Protein AF-A0A3C1NP61-F1 (afdb_monomer_lite)

pLDDT: mean 76.2, std 25.06, range [20.23, 97.75]

Foldseek 3Di:
DDDDDDDDDDDDDDDDDDPFFFDKFWFKWKAFDDDDDDDDDDDDDDDDDDDPPVVVVVVVVPPDPPDQAAAEPQAGRDTDGDQFLQDDLADAFAAQVSTPRQKGKWKDFQPTDRGEGEDCQQDDDWGWYFHDPRPHSRTGTITGDDNGIRMFIDGKHAHNNQFWTFKIKIKTKIFDFWANAAPDFGKDWDWDDKLDDDRPDDDIDTDCQQMGTFQDRDDDGGTDRRVVRMDMGIDMDGRDGRHHGGMD

Secondary structure (DSSP, 8-state):
----------------------------EEEEE------------------SSHHHHHHHT-S-------EEE-STT---B---TTS-SS-S-EEGGGSPTTEEEEEESTT--SEEEEESS---S-EEEEESSTT-S--EEEEE--SS-EEEEEE-EEE-SSS-EEEEEEEEEEE--EE-STT---EE--EE-SS---SSSS--EE-GGG-EE-S--SS--EE--GGGSEEEEEEEEEEEEE-TT-B-

Radius of gyration: 23.05 Å; chains: 1; bounding box: 61×78×60 Å

Sequence (248 aa):
MFPTRHIRNMYFCNPSNVFIFKYLFIKTQIMVMSTSTAKSRLLTTVSKGYRLLFSLVFLLLLGGLQTNAQISINSLGAQPTQDFNSLASSGTSNAIGTLPTGWTFVETGSGANTTYAASTGSDNGGNTYSYGAASNPERALGGLQSGSVTPTIGVVYTNNTGVTIGSLSISYTGEQWRLGATGRNDRLDFQYSINNSSISSGSFTNFDALDFIAPVSTGTTGALNGNANTAAVSATITGLSILPGQSF

Structure (mmCIF, N/CA/C/O backbone):
data_AF-A0A3C1NP61-F1
#
_entry.id   AF-A0A3C1NP61-F1
#
loop_
_atom_site.group_PDB
_atom_site.id
_atom_site.type_symbol
_atom_site.label_atom_id
_atom_site.label_alt_id
_atom_site.label_comp_id
_atom_site.label_asym_id
_atom_site.label_entity_id
_atom_site.label_seq_id
_atom_site.pdbx_PDB_ins_code
_atom_site.Cartn_x
_atom_site.Cartn_y
_atom_site.Cartn_z
_atom_site.occupancy
_atom_site.B_iso_or_equiv
_atom_site.auth_seq_id
_atom_site.auth_comp_id
_atom_site.auth_asym_id
_atom_site.auth_atom_id
_atom_site.pdbx_PDB_model_num
ATOM 1 N N . MET A 1 1 ? 36.123 -43.250 40.967 1.00 33.31 1 MET A N 1
ATOM 2 C CA . MET A 1 1 ? 36.919 -42.013 41.104 1.00 33.31 1 MET A CA 1
ATOM 3 C C . MET A 1 1 ? 36.109 -40.873 40.493 1.00 33.31 1 MET A C 1
ATOM 5 O O . MET A 1 1 ? 35.882 -40.898 39.296 1.00 33.31 1 MET A O 1
ATOM 9 N N . PHE A 1 2 ? 35.608 -39.945 41.310 1.00 35.53 2 PHE A N 1
ATOM 10 C CA . PHE A 1 2 ? 35.001 -38.667 40.892 1.00 35.53 2 PHE A CA 1
ATOM 11 C C . PHE A 1 2 ? 35.807 -37.546 41.566 1.00 35.53 2 PHE A C 1
ATOM 13 O O . PHE A 1 2 ? 36.301 -37.785 42.671 1.00 35.53 2 PHE A O 1
ATOM 20 N N . PRO A 1 3 ? 35.959 -36.361 40.939 1.00 31.44 3 PRO A N 1
ATOM 21 C CA . PRO A 1 3 ? 35.185 -35.210 41.434 1.00 31.44 3 PRO A CA 1
ATOM 22 C C . PRO A 1 3 ? 34.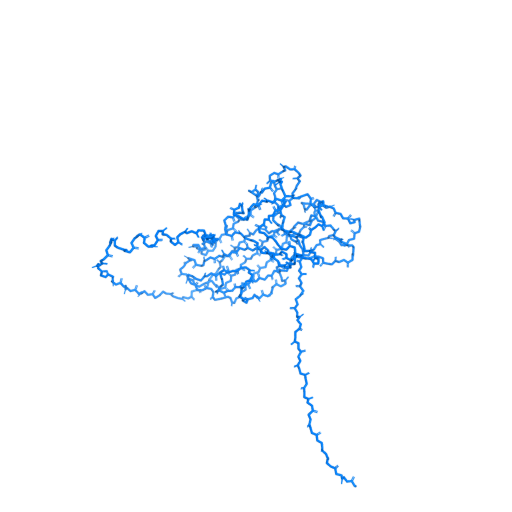630 -34.218 40.371 1.00 31.44 3 PRO A C 1
ATOM 24 O O . PRO A 1 3 ? 35.316 -33.784 39.457 1.00 31.44 3 PRO A O 1
ATOM 27 N N . THR A 1 4 ? 33.367 -33.825 40.590 1.00 24.52 4 THR A N 1
ATOM 28 C CA . THR A 1 4 ? 32.726 -32.483 40.470 1.00 24.52 4 THR A CA 1
ATOM 29 C C . THR A 1 4 ? 33.021 -31.437 39.364 1.00 24.52 4 THR A C 1
ATOM 31 O O . THR A 1 4 ? 34.038 -30.757 39.386 1.00 24.52 4 THR A O 1
ATOM 34 N N . ARG A 1 5 ? 31.928 -31.111 38.640 1.00 25.27 5 ARG A N 1
ATOM 35 C CA . ARG A 1 5 ? 31.246 -29.788 38.468 1.00 25.27 5 ARG A CA 1
ATOM 36 C C . ARG A 1 5 ? 32.029 -28.528 38.035 1.00 25.27 5 ARG A C 1
ATOM 38 O O . ARG A 1 5 ? 32.798 -27.993 38.824 1.00 25.27 5 ARG A O 1
ATOM 45 N N . HIS A 1 6 ? 31.500 -27.853 37.000 1.00 24.70 6 HIS A N 1
ATOM 46 C CA . HIS A 1 6 ? 30.864 -26.519 37.131 1.00 24.70 6 HIS A CA 1
ATOM 47 C C . HIS A 1 6 ? 29.833 -26.253 36.006 1.00 24.70 6 HIS A C 1
ATOM 49 O O . HIS A 1 6 ? 29.932 -26.825 34.927 1.00 24.70 6 HIS A O 1
ATOM 55 N N . ILE A 1 7 ? 28.830 -25.405 36.278 1.00 30.25 7 ILE A N 1
ATOM 56 C CA . ILE A 1 7 ? 27.777 -24.953 35.338 1.00 30.25 7 ILE A CA 1
ATOM 57 C C . ILE A 1 7 ? 28.113 -23.532 34.846 1.00 30.25 7 ILE A C 1
ATOM 59 O O . ILE A 1 7 ? 28.667 -22.765 35.637 1.00 30.25 7 ILE A O 1
ATOM 63 N N . ARG A 1 8 ? 27.762 -23.206 33.584 1.00 23.75 8 ARG A N 1
ATOM 64 C CA . ARG A 1 8 ? 27.514 -21.883 32.924 1.00 23.75 8 ARG A CA 1
ATOM 65 C C . ARG A 1 8 ? 27.748 -22.070 31.403 1.00 23.75 8 ARG A C 1
ATOM 67 O O . ARG A 1 8 ? 28.745 -22.688 31.060 1.00 23.75 8 ARG A O 1
ATOM 74 N N . ASN A 1 9 ? 26.931 -21.638 30.433 1.00 21.11 9 ASN A N 1
ATOM 75 C CA . ASN A 1 9 ? 25.712 -20.809 30.391 1.00 21.11 9 ASN A CA 1
ATOM 76 C C . ASN A 1 9 ? 24.694 -21.382 29.376 1.00 21.11 9 ASN A C 1
ATOM 78 O O . ASN A 1 9 ? 25.088 -22.005 28.394 1.00 21.11 9 ASN A O 1
ATOM 82 N N . MET A 1 10 ? 23.405 -21.065 29.546 1.00 20.23 10 MET A N 1
ATOM 83 C CA . MET A 1 10 ? 22.457 -21.008 28.421 1.00 20.23 10 MET A CA 1
ATOM 84 C C . MET A 1 10 ? 22.720 -19.739 27.599 1.00 20.23 10 MET A C 1
ATOM 86 O O . MET A 1 10 ? 22.928 -18.679 28.186 1.00 20.23 10 MET A O 1
ATOM 90 N N . TYR A 1 11 ? 22.593 -19.816 26.273 1.00 22.06 11 TYR A N 1
ATOM 91 C CA . TYR A 1 11 ? 22.371 -18.643 25.425 1.00 22.06 11 TYR A CA 1
ATOM 92 C C . TYR A 1 11 ? 21.162 -18.883 24.517 1.00 22.06 11 TYR A C 1
ATOM 94 O O . TYR A 1 11 ? 21.255 -19.564 23.501 1.00 22.06 11 TYR A O 1
ATOM 102 N N . PHE A 1 12 ? 20.028 -18.290 24.892 1.00 22.48 12 PHE A N 1
ATOM 103 C CA . PHE A 1 12 ? 18.991 -17.887 23.944 1.00 22.48 12 PHE A CA 1
ATOM 104 C C . PHE A 1 12 ? 19.288 -16.439 23.537 1.00 22.48 12 PHE A C 1
ATOM 106 O O . PHE A 1 12 ? 19.351 -15.579 24.413 1.00 22.48 12 PHE A O 1
ATOM 113 N N . CYS A 1 13 ? 19.442 -16.158 22.241 1.00 21.02 13 CYS A N 1
ATOM 114 C CA . CYS A 1 13 ? 19.331 -14.801 21.695 1.00 21.02 13 CYS A CA 1
ATOM 115 C C . CYS A 1 13 ? 19.059 -14.832 20.177 1.00 21.02 13 CYS A C 1
ATOM 117 O O . CYS A 1 13 ? 19.964 -15.008 19.369 1.00 21.02 13 CYS A O 1
ATOM 119 N N . ASN A 1 14 ? 17.784 -14.666 19.825 1.00 28.27 14 ASN A N 1
ATOM 120 C CA . ASN A 1 14 ? 17.318 -13.999 18.599 1.00 28.27 14 ASN A CA 1
ATOM 121 C C . ASN A 1 14 ? 17.346 -12.474 18.909 1.00 28.27 14 ASN A C 1
ATOM 123 O O . ASN A 1 14 ? 17.154 -12.159 20.091 1.00 28.27 14 ASN A O 1
ATOM 127 N N . PRO A 1 15 ? 17.590 -11.522 17.978 1.00 29.55 15 PRO A N 1
ATOM 128 C CA . PRO A 1 15 ? 16.741 -11.231 16.805 1.00 29.55 15 PRO A CA 1
ATOM 129 C C . PRO A 1 15 ? 17.566 -11.018 15.500 1.00 29.55 15 PRO A C 1
ATOM 131 O O . PRO A 1 15 ? 18.779 -10.861 15.548 1.00 29.55 15 PRO A O 1
ATOM 134 N N . SER A 1 16 ? 17.020 -11.036 14.280 1.00 22.48 16 SER A N 1
ATOM 135 C CA . SER A 1 16 ? 15.813 -10.325 13.847 1.00 22.48 16 SER A CA 1
ATOM 136 C C . SER A 1 16 ? 15.107 -11.008 12.676 1.00 22.48 16 SER A C 1
ATOM 138 O O . SER A 1 16 ? 15.630 -11.065 11.564 1.00 22.48 16 SER A O 1
ATOM 140 N N . ASN A 1 17 ? 13.852 -11.396 12.902 1.00 27.80 17 ASN A N 1
ATOM 141 C CA . ASN A 1 17 ? 12.880 -11.522 11.823 1.00 27.80 17 ASN A CA 1
ATOM 142 C C . ASN A 1 17 ? 12.556 -10.115 11.308 1.00 27.80 17 ASN A C 1
ATOM 144 O O . ASN A 1 17 ? 11.843 -9.380 11.986 1.00 27.80 17 ASN A O 1
ATOM 148 N N . VAL A 1 18 ? 13.033 -9.757 10.118 1.00 22.47 18 VAL A N 1
ATOM 149 C CA . VAL A 1 18 ? 12.345 -8.778 9.267 1.00 22.47 18 VAL A CA 1
ATOM 150 C C . VAL A 1 18 ? 12.457 -9.268 7.826 1.00 22.47 18 VAL A C 1
ATOM 152 O O . VAL A 1 18 ? 13.379 -8.909 7.095 1.00 22.47 18 VAL A O 1
ATOM 155 N N . PHE A 1 19 ? 11.533 -10.137 7.422 1.00 22.45 19 PHE A N 1
ATOM 156 C CA . PHE A 1 19 ? 11.299 -10.329 5.999 1.00 22.45 19 PHE A CA 1
ATOM 157 C C . PHE A 1 19 ? 10.491 -9.120 5.522 1.00 22.45 19 PHE A C 1
ATOM 159 O O . PHE A 1 19 ? 9.378 -8.889 5.979 1.00 22.45 19 PHE A O 1
ATOM 166 N N . ILE A 1 20 ? 11.113 -8.305 4.677 1.00 23.58 20 ILE A N 1
ATOM 167 C CA . ILE A 1 20 ? 10.525 -7.099 4.093 1.00 23.58 20 ILE A CA 1
ATOM 168 C C . ILE A 1 20 ? 10.161 -7.434 2.652 1.00 23.58 20 ILE A C 1
ATOM 170 O O . ILE A 1 20 ? 10.970 -8.047 1.949 1.00 23.58 20 ILE A O 1
ATOM 174 N N . PHE A 1 21 ? 8.973 -7.025 2.219 1.00 24.98 21 PHE A N 1
ATOM 175 C CA . PHE A 1 21 ? 8.416 -7.444 0.940 1.00 24.98 21 PHE A CA 1
ATOM 176 C C . PHE A 1 21 ? 7.977 -6.273 0.046 1.00 24.98 21 PHE A C 1
ATOM 178 O O . PHE A 1 21 ? 8.108 -5.103 0.404 1.00 24.98 21 PHE A O 1
ATOM 185 N N . LYS A 1 22 ? 7.603 -6.601 -1.194 1.00 37.06 22 LYS A N 1
ATOM 186 C CA . LYS A 1 22 ? 7.778 -5.773 -2.391 1.00 37.06 22 LYS A CA 1
ATOM 187 C C . LYS A 1 22 ? 6.579 -5.804 -3.325 1.00 37.06 22 LYS A C 1
ATOM 189 O O . LYS A 1 22 ? 6.232 -6.873 -3.818 1.00 37.06 22 LYS A O 1
ATOM 194 N N . TYR A 1 23 ? 6.142 -4.597 -3.698 1.00 26.81 23 TYR A N 1
ATOM 195 C CA . TYR A 1 23 ? 5.057 -4.275 -4.630 1.00 26.81 23 TYR A CA 1
ATOM 196 C C . TYR A 1 23 ? 3.697 -4.798 -4.182 1.00 26.81 23 TYR A C 1
ATOM 198 O O . TYR A 1 23 ? 3.567 -6.005 -4.030 1.00 26.81 23 TYR A O 1
ATOM 206 N N . LEU A 1 24 ? 2.691 -3.913 -4.067 1.00 31.73 24 LEU A N 1
ATOM 207 C CA . LEU A 1 24 ? 1.462 -3.939 -4.880 1.00 31.73 24 LEU A CA 1
ATOM 208 C C . LEU A 1 24 ? 0.339 -2.987 -4.450 1.00 31.73 24 LEU A C 1
ATOM 210 O O . LEU A 1 24 ? 0.434 -2.301 -3.439 1.00 31.73 24 LEU A O 1
ATOM 214 N N . PHE A 1 25 ? -0.728 -3.044 -5.254 1.00 39.22 25 PHE A N 1
ATOM 215 C CA . PHE A 1 25 ? -2.036 -2.438 -5.082 1.00 39.22 25 PHE A CA 1
ATOM 216 C C . PHE A 1 25 ? -2.984 -3.118 -4.083 1.00 39.22 25 PHE A C 1
ATOM 218 O O . PHE A 1 25 ? -2.890 -4.321 -3.841 1.00 39.22 25 PHE A O 1
ATOM 225 N N . ILE A 1 26 ? -3.955 -2.338 -3.580 1.00 31.11 26 ILE A N 1
ATOM 226 C CA . ILE A 1 26 ? -5.059 -2.794 -2.726 1.00 31.11 26 ILE A CA 1
ATOM 227 C C . ILE A 1 26 ? -6.381 -2.088 -3.107 1.00 31.11 26 ILE A C 1
ATOM 229 O O . ILE A 1 26 ? -6.704 -1.039 -2.553 1.00 31.11 26 ILE A O 1
ATOM 233 N N . LYS A 1 27 ? -7.227 -2.694 -3.954 1.00 37.34 27 LYS A N 1
ATOM 234 C CA . LYS A 1 27 ? -8.642 -2.266 -4.103 1.00 37.34 27 LYS A CA 1
ATOM 235 C C . LYS A 1 27 ? -9.512 -2.712 -2.918 1.00 37.34 27 LYS A C 1
ATOM 237 O O . LYS A 1 27 ? -10.273 -3.671 -3.036 1.00 37.34 27 LYS A O 1
ATOM 242 N N . THR A 1 28 ? -9.370 -2.069 -1.762 1.00 37.34 28 THR A N 1
ATOM 243 C CA . THR A 1 28 ? -9.966 -2.568 -0.510 1.00 37.34 28 THR A CA 1
ATOM 244 C C . THR A 1 28 ? -11.497 -2.553 -0.529 1.00 37.34 28 THR A C 1
ATOM 246 O O . THR A 1 28 ? -12.116 -1.584 -0.955 1.00 37.34 28 THR A O 1
ATOM 249 N N . GLN A 1 29 ? -12.100 -3.613 0.004 1.00 35.44 29 GLN A N 1
ATOM 250 C CA . GLN A 1 29 ? -13.449 -3.625 0.572 1.00 35.44 29 GLN A CA 1
ATOM 251 C C . GLN A 1 29 ? -13.303 -4.160 1.995 1.00 35.44 29 GLN A C 1
ATOM 253 O O . GLN A 1 29 ? -12.806 -5.276 2.166 1.00 35.44 29 GLN A O 1
ATOM 258 N N . ILE A 1 30 ? -13.716 -3.392 3.005 1.00 42.00 30 ILE A N 1
ATOM 259 C CA . ILE A 1 30 ? -13.739 -3.873 4.393 1.00 42.00 30 ILE A CA 1
ATOM 260 C C . ILE A 1 30 ? -15.188 -4.105 4.813 1.00 42.00 30 ILE A C 1
ATOM 262 O O . ILE A 1 30 ? -15.929 -3.141 4.872 1.00 42.00 30 ILE A O 1
ATOM 266 N N . MET A 1 31 ? -15.616 -5.331 5.132 1.00 43.16 31 MET A N 1
ATOM 267 C CA . MET A 1 31 ? -16.926 -5.559 5.767 1.00 43.16 31 MET A CA 1
ATOM 268 C C . MET A 1 31 ? -16.754 -5.785 7.270 1.00 43.16 31 MET A C 1
ATOM 270 O O . MET A 1 31 ? -16.067 -6.707 7.712 1.00 43.16 31 MET A O 1
ATOM 274 N N . VAL A 1 32 ? -17.405 -4.928 8.053 1.00 44.56 32 VAL A N 1
ATOM 275 C CA . VAL A 1 32 ? -17.263 -4.851 9.511 1.00 44.56 32 VAL A CA 1
ATOM 276 C C . VAL A 1 32 ? -18.450 -5.536 10.192 1.00 44.56 32 VAL A C 1
ATOM 278 O O . VAL A 1 32 ? -19.587 -5.115 9.989 1.00 44.56 32 VAL A O 1
ATOM 281 N N . MET A 1 33 ? -18.217 -6.564 11.015 1.00 44.09 33 MET A N 1
ATOM 282 C CA . MET A 1 33 ? -19.281 -7.294 11.733 1.00 44.09 33 MET A CA 1
ATOM 283 C C . MET A 1 33 ? -19.072 -7.286 13.258 1.00 44.09 33 MET A C 1
ATOM 285 O O . MET A 1 33 ? -17.963 -7.078 13.757 1.00 44.09 33 MET A O 1
ATOM 289 N N . SER A 1 34 ? -20.158 -7.493 14.011 1.00 50.88 34 SER A N 1
ATOM 290 C CA . SER A 1 34 ? -20.170 -7.474 15.479 1.00 50.88 34 SER A CA 1
ATOM 291 C C . SER A 1 34 ? -21.135 -8.511 16.053 1.00 50.88 34 SER A C 1
ATOM 293 O O . SER A 1 34 ? -22.132 -8.866 15.424 1.00 50.88 34 SER A O 1
ATOM 295 N N . THR A 1 35 ? -20.871 -8.920 17.291 1.00 42.25 35 THR A N 1
ATOM 296 C CA . THR A 1 35 ? -21.819 -9.592 18.184 1.00 42.25 35 THR A CA 1
ATOM 297 C C . THR A 1 35 ? -22.050 -8.705 19.412 1.00 42.25 35 THR A C 1
ATOM 299 O O . THR A 1 35 ? -21.090 -8.236 20.020 1.00 42.25 35 THR A O 1
ATOM 302 N N . SER A 1 36 ? -23.321 -8.481 19.771 1.00 44.97 36 SER A N 1
ATOM 303 C CA . SER A 1 36 ? -23.788 -7.693 20.937 1.00 44.97 36 SER A CA 1
ATOM 304 C C . SER A 1 36 ? -23.053 -8.086 22.237 1.00 44.97 36 SER A C 1
ATOM 306 O O . SER A 1 36 ? -22.717 -9.251 22.410 1.00 44.97 36 SER A O 1
ATOM 308 N N . THR A 1 37 ? -22.793 -7.236 23.239 1.00 42.00 37 THR A N 1
ATOM 309 C CA . THR A 1 37 ? -23.495 -6.031 23.762 1.00 42.00 37 THR A CA 1
ATOM 310 C C . THR A 1 37 ? -22.422 -5.145 24.472 1.00 42.00 37 THR A C 1
ATOM 312 O O . THR A 1 37 ? -21.285 -5.586 24.583 1.00 42.00 37 THR A O 1
ATOM 315 N N . ALA A 1 38 ? -22.594 -3.922 25.000 1.00 36.75 38 ALA A N 1
ATOM 316 C CA . ALA A 1 38 ? -23.747 -3.078 25.345 1.00 36.75 38 ALA A CA 1
ATOM 317 C C . ALA A 1 38 ? -23.370 -1.567 25.305 1.00 36.75 38 ALA A C 1
ATOM 319 O O . ALA A 1 38 ? -22.357 -1.197 24.719 1.00 36.75 38 ALA A O 1
ATOM 320 N N . LYS A 1 39 ? -24.165 -0.681 25.936 1.00 42.38 39 LYS A N 1
ATOM 321 C CA . LYS A 1 39 ? -23.893 0.771 26.062 1.00 42.38 39 LYS A CA 1
ATOM 322 C C . LYS A 1 39 ? -23.688 1.207 27.518 1.00 42.38 39 LYS A C 1
ATOM 324 O O . LYS A 1 39 ? -24.476 0.846 28.384 1.00 42.38 39 LYS A O 1
ATOM 329 N N . SER A 1 40 ? -22.705 2.081 27.743 1.00 40.47 40 SER A N 1
ATOM 330 C CA . SER A 1 40 ? -22.527 2.883 28.965 1.00 40.47 40 SER A CA 1
ATOM 331 C C . SER A 1 40 ? -22.621 4.373 28.607 1.00 40.47 40 SER A C 1
ATOM 333 O O . SER A 1 40 ? -22.257 4.765 27.497 1.00 40.47 40 SER A O 1
ATOM 335 N N . ARG A 1 41 ?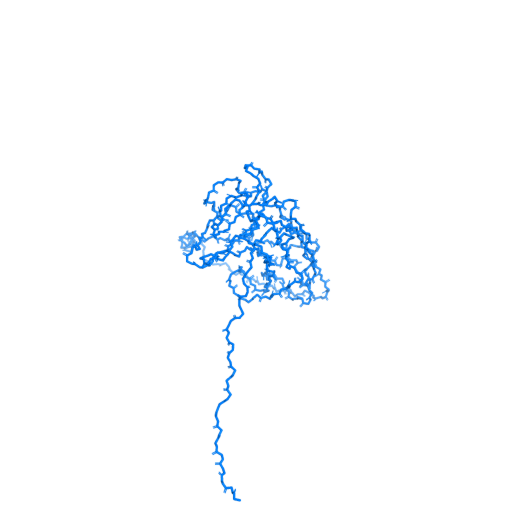 -23.163 5.205 29.505 1.00 46.06 41 ARG A N 1
ATOM 336 C CA . ARG A 1 41 ? -23.508 6.612 29.240 1.00 46.06 41 ARG A CA 1
ATOM 337 C C . ARG A 1 41 ? -22.957 7.496 30.357 1.00 46.06 41 ARG A C 1
ATOM 339 O O . ARG A 1 41 ? -23.456 7.429 31.476 1.00 46.06 41 ARG A O 1
ATOM 346 N N . LEU A 1 42 ? -21.969 8.337 30.050 1.00 37.03 42 LEU A N 1
ATOM 347 C CA . LEU A 1 42 ? -21.432 9.323 30.993 1.00 37.03 42 LEU A CA 1
ATOM 348 C C . LEU A 1 42 ? -21.982 10.719 30.666 1.00 37.03 42 LEU A C 1
ATOM 350 O O . LEU A 1 42 ? -21.975 11.141 29.510 1.00 37.03 42 LEU A O 1
ATOM 354 N N . LEU A 1 43 ? -22.475 11.423 31.684 1.00 41.06 43 LEU A N 1
ATOM 355 C CA . LEU A 1 43 ? -22.895 12.823 31.607 1.00 41.06 43 LEU A CA 1
ATOM 356 C C . LEU A 1 43 ? -21.803 13.693 32.233 1.00 41.06 43 LEU A C 1
ATOM 358 O O . LEU A 1 43 ? -21.449 13.469 33.388 1.00 41.06 43 LEU A O 1
ATOM 362 N N . THR A 1 44 ? -21.334 14.713 31.513 1.00 35.91 44 THR A N 1
ATOM 363 C CA . THR A 1 44 ? -20.381 15.695 32.051 1.00 35.91 44 THR A CA 1
ATOM 364 C C . THR A 1 44 ? -20.880 17.110 31.789 1.00 35.91 44 THR A C 1
ATOM 366 O O . THR A 1 44 ? -20.977 17.549 30.644 1.00 35.91 44 THR A O 1
ATOM 369 N N . THR A 1 45 ? -21.177 17.836 32.864 1.00 39.50 45 THR A N 1
ATOM 370 C CA . THR A 1 45 ? -21.461 19.276 32.834 1.00 39.50 45 THR A CA 1
ATOM 371 C C . THR A 1 45 ? -20.144 20.049 32.822 1.00 39.50 45 THR A C 1
ATOM 373 O O . THR A 1 45 ? -19.284 19.791 33.660 1.00 39.50 45 THR A O 1
ATOM 376 N N . VAL A 1 46 ? -19.990 21.026 31.923 1.00 44.78 46 VAL A N 1
ATOM 377 C CA . VAL A 1 46 ? -18.820 21.924 31.891 1.00 44.78 46 VAL A CA 1
ATOM 378 C C . VAL A 1 46 ? -19.266 23.357 32.180 1.00 44.78 46 VAL A C 1
ATOM 380 O O . VAL A 1 46 ? -20.162 23.888 31.521 1.00 44.78 46 VAL A O 1
ATOM 383 N N . SER A 1 47 ? -18.655 23.983 33.186 1.00 41.50 47 SER A N 1
ATOM 384 C CA . SER A 1 47 ? -18.917 25.368 33.586 1.00 41.50 47 SER A CA 1
ATOM 385 C C . SER A 1 47 ? -18.207 26.376 32.670 1.00 41.50 47 SER A C 1
ATOM 387 O O . SER A 1 47 ? -17.182 26.092 32.053 1.00 41.50 47 SER A O 1
ATOM 389 N N . LYS A 1 48 ? -18.779 27.581 32.545 1.00 46.66 48 LYS A N 1
ATOM 390 C CA . LYS A 1 48 ? -18.267 28.650 31.672 1.00 46.66 48 LYS A CA 1
ATOM 391 C C . LYS A 1 48 ? -17.242 29.517 32.414 1.00 46.66 48 LYS A C 1
ATOM 393 O O . LYS A 1 48 ? -17.588 30.112 33.429 1.00 46.66 48 LYS A O 1
ATOM 398 N N . GLY A 1 49 ? -16.047 29.690 31.849 1.00 52.06 49 GLY A N 1
ATOM 399 C CA . GLY A 1 49 ? -15.059 30.674 32.307 1.00 52.06 49 GLY A CA 1
ATOM 400 C C . GLY A 1 49 ? -13.931 30.885 31.291 1.00 52.06 49 GLY A C 1
ATOM 401 O O . GLY A 1 49 ? -13.496 29.929 30.665 1.00 52.06 49 GLY A O 1
ATOM 402 N N . TYR A 1 50 ? -13.476 32.137 31.143 1.00 42.62 50 TYR A N 1
ATOM 403 C CA . TYR A 1 50 ? -12.263 32.568 30.411 1.00 42.62 50 TYR A CA 1
ATOM 404 C C . TYR A 1 50 ? -12.223 32.279 28.892 1.00 42.62 50 TYR A C 1
ATOM 406 O O . TYR A 1 50 ? -11.696 31.272 28.433 1.00 42.62 50 TYR A O 1
ATOM 414 N N . ARG A 1 51 ? -12.742 33.220 28.082 1.00 56.06 51 ARG A N 1
ATOM 415 C CA . ARG A 1 51 ? -12.962 33.034 26.629 1.00 56.06 51 ARG A CA 1
ATOM 416 C C . ARG A 1 51 ? -12.134 33.885 25.649 1.00 56.06 51 ARG A C 1
ATOM 418 O O . ARG A 1 51 ? -12.365 33.743 24.456 1.00 56.06 51 ARG A O 1
ATOM 425 N N . LEU A 1 52 ? -11.208 34.749 26.091 1.00 43.62 52 LEU A N 1
ATOM 426 C CA . LEU A 1 52 ? -10.470 35.643 25.165 1.00 43.62 52 LEU A CA 1
ATOM 427 C C . LEU A 1 52 ? -8.929 35.560 25.188 1.00 43.62 52 LEU A C 1
ATOM 429 O O . LEU A 1 52 ? -8.319 35.882 24.176 1.00 43.62 52 LEU A O 1
ATOM 433 N N . LEU A 1 53 ? -8.281 35.093 26.262 1.00 39.97 53 LEU A N 1
ATOM 434 C CA . LEU A 1 53 ? -6.803 35.061 26.338 1.00 39.97 53 LEU A CA 1
ATOM 43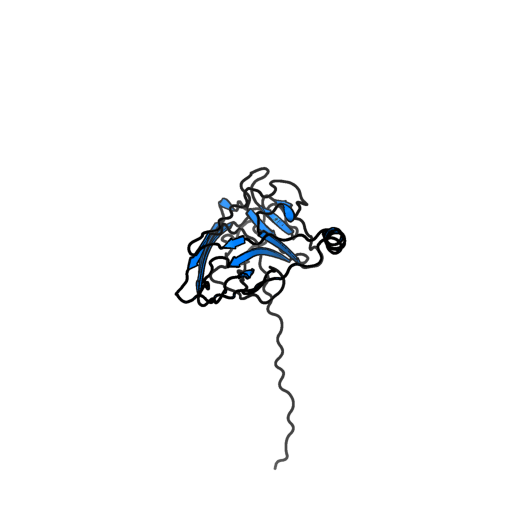5 C C . LEU A 1 53 ? -6.161 33.735 25.886 1.00 39.97 53 LEU A C 1
ATOM 437 O O . LEU A 1 53 ? -5.004 33.728 25.484 1.00 39.97 53 LEU A O 1
ATOM 441 N N . PHE A 1 54 ? -6.911 32.629 25.861 1.00 44.38 54 PHE A N 1
ATOM 442 C CA . PHE A 1 54 ? -6.414 31.337 25.355 1.00 44.38 54 PHE A CA 1
ATOM 443 C C . PHE A 1 54 ? -6.436 31.221 23.818 1.00 44.38 54 PHE A C 1
ATOM 445 O O . PHE A 1 54 ? -5.769 30.357 23.253 1.00 44.38 54 PHE A O 1
ATOM 452 N N . SER A 1 55 ? -7.186 32.087 23.123 1.00 46.22 55 SER A N 1
ATOM 453 C CA . SER A 1 55 ? -7.456 31.921 21.687 1.00 46.22 55 SER A CA 1
ATOM 454 C C . SER A 1 55 ? -6.312 32.364 20.766 1.00 46.22 55 SER A C 1
ATOM 456 O O . SER A 1 55 ? -6.249 31.882 19.639 1.00 46.22 55 SER A O 1
ATOM 458 N N . LEU A 1 56 ? -5.415 33.257 21.211 1.00 40.81 56 LEU A N 1
ATOM 459 C CA . LEU A 1 56 ? -4.262 33.689 20.401 1.00 40.81 56 LEU A CA 1
ATOM 460 C C . LEU A 1 56 ? -3.092 32.697 20.460 1.00 40.81 56 LEU A C 1
ATOM 462 O O . LEU A 1 56 ? -2.443 32.462 19.445 1.00 40.81 56 LEU A O 1
ATOM 466 N N . VAL A 1 57 ? -2.838 32.082 21.620 1.00 47.62 57 VAL A N 1
ATOM 467 C CA . VAL A 1 57 ? -1.734 31.114 21.782 1.00 47.62 57 VAL A CA 1
ATOM 468 C C . VAL A 1 57 ? -2.025 29.815 21.022 1.00 47.62 57 VAL A C 1
ATOM 470 O O . VAL A 1 57 ? -1.123 29.236 20.424 1.00 47.62 57 VAL A O 1
ATOM 473 N N . PHE A 1 58 ? -3.294 29.396 20.960 1.00 47.06 58 PHE A N 1
ATOM 474 C CA . PHE A 1 58 ? -3.704 28.223 20.180 1.00 47.06 58 PHE A CA 1
ATOM 475 C C . PHE A 1 58 ? -3.551 28.429 18.659 1.00 47.06 58 PHE A C 1
ATOM 477 O O . PHE A 1 58 ? -3.299 27.471 17.933 1.00 47.06 58 PHE A O 1
ATOM 484 N N . LEU A 1 59 ? -3.646 29.674 18.170 1.00 45.53 59 LEU A N 1
ATOM 485 C CA . LEU A 1 59 ? -3.525 29.983 16.740 1.00 45.53 59 LEU A CA 1
ATOM 486 C C . LEU A 1 59 ? -2.079 29.922 16.215 1.00 45.53 59 LEU A C 1
ATOM 488 O O . LEU A 1 59 ? -1.869 29.656 15.036 1.00 45.53 59 LEU A O 1
ATOM 492 N N . LEU A 1 60 ? -1.088 30.133 17.086 1.00 40.88 60 LEU A N 1
ATOM 493 C CA . LEU A 1 60 ? 0.341 30.121 16.742 1.00 40.88 60 LEU A CA 1
ATOM 494 C C . LEU A 1 60 ? 0.993 28.728 16.818 1.00 40.88 60 LEU A C 1
ATOM 496 O O . LEU A 1 60 ? 2.109 28.561 16.335 1.00 40.88 60 LEU A O 1
ATOM 500 N N . LEU A 1 61 ? 0.298 27.719 17.361 1.00 42.22 61 LEU A N 1
ATOM 501 C CA . LEU A 1 61 ? 0.751 26.318 17.369 1.00 42.22 61 LEU A CA 1
ATOM 502 C C . LEU A 1 61 ? 0.213 25.477 16.192 1.00 42.22 61 LEU A C 1
ATOM 504 O O . LEU A 1 61 ? 0.537 24.299 16.082 1.00 42.22 61 LEU A O 1
ATOM 508 N N . LEU A 1 62 ? -0.583 26.070 15.296 1.00 45.25 62 LEU A N 1
ATOM 509 C CA . LEU A 1 62 ? -1.170 25.407 14.118 1.00 45.25 62 LEU A CA 1
ATOM 510 C C . LEU A 1 62 ? -0.217 25.322 12.906 1.00 45.25 62 LEU A C 1
ATOM 512 O O . LEU A 1 62 ? -0.634 24.988 11.797 1.00 45.25 62 LEU A O 1
ATOM 516 N N . GLY A 1 63 ? 1.073 25.601 13.105 1.00 38.78 63 GLY A N 1
ATOM 517 C CA . GLY A 1 63 ? 2.102 25.487 12.076 1.00 38.78 63 GLY A CA 1
ATOM 518 C C . GLY A 1 63 ? 2.410 24.035 11.700 1.00 38.78 63 GLY A C 1
ATOM 519 O O . GLY A 1 63 ? 3.280 23.412 12.297 1.00 38.78 63 GLY A O 1
ATOM 520 N N . GLY A 1 64 ? 1.747 23.520 10.662 1.00 42.31 64 GLY A N 1
ATOM 521 C CA . GLY A 1 64 ? 2.268 22.400 9.867 1.00 42.31 64 GLY A CA 1
ATOM 522 C C . GLY A 1 64 ? 2.048 20.982 10.402 1.00 42.31 64 GLY A C 1
ATOM 523 O O . GLY A 1 64 ? 2.696 20.061 9.908 1.00 42.31 64 GLY A O 1
ATOM 524 N N . LEU A 1 65 ? 1.129 20.754 11.347 1.00 37.50 65 LEU A N 1
ATOM 525 C CA . LEU A 1 65 ? 0.696 19.386 11.658 1.00 37.50 65 LEU A CA 1
ATOM 526 C C . LEU A 1 65 ? -0.070 18.794 10.462 1.00 37.50 65 LEU A C 1
ATOM 528 O O . LEU A 1 65 ? -1.262 19.055 10.288 1.00 37.50 65 LEU A O 1
ATOM 532 N N . GLN A 1 66 ? 0.602 17.962 9.659 1.00 41.16 66 GLN A N 1
ATOM 533 C CA . GLN A 1 66 ? -0.067 17.068 8.713 1.00 41.16 66 GLN A CA 1
ATOM 534 C C . GLN A 1 66 ? -0.927 16.074 9.499 1.00 41.16 66 GLN A C 1
ATOM 536 O O . GLN A 1 66 ? -0.460 15.037 9.967 1.00 41.16 66 GLN A O 1
ATOM 541 N N . THR A 1 67 ? -2.208 16.398 9.647 1.00 43.53 67 THR A N 1
ATOM 542 C CA . THR A 1 67 ? -3.200 15.451 10.144 1.00 43.53 67 THR A CA 1
ATOM 543 C C . THR A 1 67 ? -3.534 14.483 9.012 1.00 43.53 67 THR A C 1
ATOM 545 O O . THR A 1 67 ? -4.254 14.820 8.076 1.00 43.53 67 THR A O 1
ATOM 548 N N . ASN A 1 68 ? -2.985 13.267 9.072 1.00 52.75 68 ASN A N 1
ATOM 549 C CA . ASN A 1 68 ? -3.461 12.175 8.225 1.00 52.75 68 ASN A CA 1
ATOM 550 C C . ASN A 1 68 ? -4.911 11.878 8.637 1.00 52.75 68 ASN A C 1
ATOM 552 O O . ASN A 1 68 ? -5.166 11.384 9.737 1.00 52.75 68 ASN A O 1
ATOM 556 N N . ALA A 1 69 ? -5.864 12.255 7.785 1.00 62.81 69 ALA A N 1
ATOM 557 C CA . ALA A 1 69 ? -7.288 12.146 8.073 1.00 62.81 69 ALA A CA 1
ATOM 558 C C . ALA A 1 69 ? -7.732 10.675 8.043 1.00 62.81 69 ALA A C 1
ATOM 560 O O . ALA A 1 69 ? -7.989 10.128 6.975 1.00 62.81 69 ALA A O 1
ATOM 561 N N . GLN A 1 70 ? -7.802 10.043 9.218 1.00 78.19 70 GLN A N 1
ATOM 562 C CA . GLN A 1 70 ? -8.228 8.648 9.385 1.00 78.19 70 GLN A CA 1
ATOM 563 C C . GLN A 1 70 ? -9.630 8.405 8.804 1.00 78.19 70 GLN A C 1
ATOM 565 O O . GLN A 1 70 ? -10.520 9.255 8.918 1.00 78.19 70 GLN A O 1
ATOM 570 N N . ILE A 1 71 ? -9.862 7.222 8.231 1.00 82.25 71 ILE A N 1
ATOM 571 C CA . ILE A 1 71 ? -11.176 6.866 7.682 1.00 82.25 71 ILE A CA 1
ATOM 572 C C . ILE A 1 71 ? -12.108 6.433 8.821 1.00 82.25 71 ILE A C 1
ATOM 574 O O . ILE A 1 71 ? -11.915 5.401 9.462 1.00 82.25 71 ILE A O 1
ATOM 578 N N . SER A 1 72 ? -13.167 7.205 9.062 1.00 87.31 72 SER A N 1
ATOM 579 C CA . SER A 1 72 ? -14.175 6.875 10.077 1.00 87.31 72 SER A CA 1
ATOM 580 C C . SER A 1 72 ? -15.132 5.775 9.611 1.00 87.31 72 SER A C 1
ATOM 582 O O . SER A 1 72 ? -15.930 5.980 8.696 1.00 87.31 72 SER A O 1
ATOM 584 N N . ILE A 1 73 ? -15.123 4.631 10.298 1.00 84.50 73 ILE A N 1
ATOM 585 C CA . ILE A 1 73 ? -16.125 3.572 10.146 1.00 84.50 73 ILE A CA 1
ATOM 586 C C . ILE A 1 73 ? -17.342 3.930 11.004 1.00 84.50 73 ILE A C 1
ATOM 588 O O . ILE A 1 73 ? -17.327 3.740 12.218 1.00 84.50 73 ILE A O 1
ATOM 592 N N . ASN A 1 74 ? -18.397 4.460 10.384 1.00 87.31 74 ASN A N 1
ATOM 593 C CA . ASN A 1 74 ? -19.581 4.965 11.099 1.00 87.31 74 ASN A CA 1
ATOM 594 C C . ASN A 1 74 ? -20.685 3.912 11.319 1.00 87.31 74 ASN A C 1
ATOM 596 O O . ASN A 1 74 ? -21.593 4.132 12.117 1.00 87.31 74 ASN A O 1
ATOM 600 N N . SER A 1 75 ? -20.624 2.764 10.641 1.00 82.56 75 SER A N 1
ATOM 601 C CA . SER A 1 75 ? -21.559 1.651 10.841 1.00 82.56 75 SER A CA 1
ATOM 602 C C . SER A 1 75 ? -20.894 0.299 10.594 1.00 82.56 75 SER A C 1
ATOM 604 O O . SER A 1 75 ? -19.928 0.189 9.840 1.00 82.56 75 SER A O 1
ATOM 606 N N . LEU A 1 76 ? -21.449 -0.754 11.198 1.00 75.31 76 LEU A N 1
ATOM 607 C CA . LEU A 1 76 ? -21.190 -2.123 10.749 1.00 75.31 76 LEU A CA 1
ATOM 608 C C . LEU A 1 76 ? -21.684 -2.290 9.306 1.00 75.31 76 LEU A C 1
ATOM 610 O O . LEU A 1 76 ? -22.579 -1.566 8.863 1.00 75.31 76 LEU A O 1
ATOM 614 N N . GLY A 1 77 ? -21.083 -3.215 8.564 1.00 71.38 77 GLY A N 1
ATOM 615 C CA . GLY A 1 77 ? -21.369 -3.433 7.146 1.00 71.38 77 GLY A CA 1
ATOM 616 C C . GLY A 1 77 ? -20.943 -2.291 6.215 1.00 71.38 77 GLY A C 1
ATOM 617 O O . GLY A 1 77 ? -21.060 -2.453 5.006 1.00 71.38 77 GLY A O 1
ATOM 618 N N . ALA A 1 78 ? -20.432 -1.165 6.734 1.00 71.00 78 ALA A N 1
ATOM 619 C CA . ALA A 1 78 ? -19.827 -0.130 5.903 1.00 71.00 78 ALA A CA 1
ATOM 620 C C . ALA A 1 78 ? -18.629 -0.719 5.159 1.00 71.00 78 ALA A C 1
ATOM 622 O O . ALA A 1 78 ? -17.776 -1.327 5.800 1.00 71.00 78 ALA A O 1
ATOM 623 N N . GLN A 1 79 ? -18.573 -0.496 3.845 1.00 69.56 79 GLN A N 1
ATOM 624 C CA . GLN A 1 79 ? -17.490 -0.921 2.961 1.00 69.56 79 GLN A CA 1
ATOM 625 C C . GLN A 1 79 ? -16.782 0.309 2.378 1.00 69.56 79 GLN A C 1
ATOM 627 O O . GLN A 1 79 ? -17.193 0.811 1.332 1.00 69.56 79 GLN A O 1
ATOM 632 N N . PRO A 1 80 ? -15.743 0.843 3.049 1.00 75.69 80 PRO A N 1
ATOM 633 C CA . PRO A 1 80 ? -14.856 1.822 2.438 1.00 75.69 80 PRO A CA 1
ATOM 634 C C . PRO A 1 80 ? -14.181 1.189 1.224 1.00 75.69 80 PRO A C 1
ATOM 636 O O . PRO A 1 80 ? -13.689 0.062 1.310 1.00 75.69 80 PRO A O 1
ATOM 639 N N . THR A 1 81 ? -14.156 1.924 0.116 1.00 79.81 81 THR A N 1
ATOM 640 C CA . THR A 1 81 ? -13.565 1.479 -1.147 1.00 79.81 81 THR A CA 1
ATOM 641 C C . THR A 1 81 ? -12.540 2.490 -1.615 1.00 79.81 81 THR A C 1
ATOM 643 O O . THR A 1 81 ? -12.854 3.680 -1.643 1.00 79.81 81 THR A O 1
ATOM 646 N N . GLN A 1 82 ? -11.369 2.033 -2.052 1.00 86.19 82 GLN A N 1
ATOM 647 C CA . GLN A 1 82 ? -10.384 2.894 -2.699 1.00 86.19 82 GLN A CA 1
ATOM 648 C C . GLN A 1 82 ? -9.945 2.296 -4.037 1.00 86.19 82 GLN A C 1
ATOM 650 O O . GLN A 1 82 ? -9.623 1.114 -4.118 1.00 86.19 82 GLN A O 1
ATOM 655 N N . ASP A 1 83 ? -9.958 3.118 -5.088 1.00 83.69 83 ASP A N 1
ATOM 656 C CA . ASP A 1 83 ? -9.536 2.758 -6.449 1.00 83.69 83 ASP A CA 1
ATOM 657 C C . ASP A 1 83 ? -8.245 3.466 -6.895 1.00 83.69 83 ASP A C 1
ATOM 659 O O . ASP A 1 83 ? -7.675 3.099 -7.908 1.00 83.69 83 ASP A O 1
ATOM 663 N N . PHE A 1 84 ? -7.795 4.464 -6.127 1.00 92.94 84 PHE A N 1
ATOM 664 C CA . PHE A 1 84 ? -6.563 5.250 -6.310 1.00 92.94 84 PHE A CA 1
ATOM 665 C C . PHE A 1 84 ? -6.422 6.001 -7.642 1.00 92.94 84 PHE A C 1
ATOM 667 O O . PHE A 1 84 ? -5.388 6.622 -7.878 1.00 92.94 84 PHE A O 1
ATOM 674 N N . ASN A 1 85 ? -7.481 6.096 -8.441 1.00 91.94 85 ASN A N 1
ATOM 675 C CA . ASN A 1 85 ? -7.475 6.806 -9.725 1.00 91.94 85 ASN A CA 1
ATOM 676 C C . ASN A 1 85 ? -7.226 8.330 -9.601 1.00 91.94 85 ASN A C 1
ATOM 678 O O . ASN A 1 85 ? -7.067 9.032 -10.596 1.00 91.94 85 ASN A O 1
ATOM 682 N N . SER A 1 86 ? -7.173 8.857 -8.372 1.00 92.00 86 SER A N 1
ATOM 683 C CA . SER A 1 86 ? -6.770 10.231 -8.053 1.00 92.00 86 SER A CA 1
ATOM 684 C C . SER A 1 86 ? -5.256 10.434 -7.871 1.00 92.00 86 SER A C 1
ATOM 686 O O . SER A 1 86 ? -4.835 11.565 -7.636 1.00 92.00 86 SER A O 1
ATOM 688 N N . LEU A 1 87 ? -4.436 9.376 -7.910 1.00 94.06 87 LEU A N 1
ATOM 689 C CA . LEU A 1 87 ? -2.978 9.496 -7.806 1.00 94.06 87 LEU A CA 1
ATOM 690 C C . LEU A 1 87 ? -2.380 10.213 -9.025 1.00 94.06 87 LEU A C 1
ATOM 692 O O . LEU A 1 87 ? -2.918 10.173 -10.132 1.00 94.06 87 LEU A O 1
ATOM 696 N N . ALA A 1 88 ? -1.200 10.809 -8.849 1.00 96.38 88 ALA A N 1
ATOM 697 C CA . ALA A 1 88 ? -0.473 11.419 -9.955 1.00 96.38 88 ALA A CA 1
ATOM 698 C C . ALA A 1 88 ? -0.143 10.396 -11.062 1.00 96.38 88 ALA A C 1
ATOM 700 O O . ALA A 1 88 ? 0.443 9.343 -10.802 1.00 96.38 88 ALA A O 1
ATOM 701 N N . SER A 1 89 ? -0.479 10.732 -12.310 1.00 96.00 89 SER A N 1
ATOM 702 C CA . SER A 1 89 ? -0.180 9.943 -13.519 1.00 96.00 89 SER A CA 1
ATOM 703 C C . SER A 1 89 ? 1.132 10.351 -14.215 1.00 96.00 89 SER A C 1
ATOM 705 O O . SER A 1 89 ? 1.468 9.827 -15.279 1.00 96.00 89 SER A O 1
ATOM 707 N N . SER A 1 90 ? 1.873 11.298 -13.628 1.00 95.81 90 SER A N 1
ATOM 708 C CA . SER A 1 90 ? 3.187 11.774 -14.080 1.00 95.81 90 SER A CA 1
ATOM 709 C C . SER A 1 90 ? 4.012 12.331 -12.903 1.00 95.81 90 SER A C 1
ATOM 711 O O . SER A 1 90 ? 3.529 12.386 -11.771 1.00 95.81 90 SER A O 1
ATOM 713 N N . GLY A 1 91 ? 5.259 12.737 -13.162 1.00 96.00 91 GLY A N 1
ATOM 714 C CA . GLY A 1 91 ? 6.140 13.359 -12.168 1.00 96.00 91 GLY A CA 1
ATOM 715 C C . GLY A 1 91 ? 6.879 12.364 -11.265 1.00 96.00 91 GLY A C 1
ATOM 716 O O . GLY A 1 91 ? 6.406 11.264 -10.990 1.00 96.00 91 GLY A O 1
ATOM 717 N N . THR A 1 92 ? 8.065 12.762 -10.805 1.00 95.62 92 THR A N 1
ATOM 718 C CA . THR A 1 92 ? 8.979 11.930 -9.997 1.00 95.62 92 THR A CA 1
ATOM 719 C C . THR A 1 92 ? 8.978 12.267 -8.505 1.00 95.62 92 THR A C 1
ATOM 721 O O . THR A 1 92 ? 9.598 11.551 -7.727 1.00 95.62 92 THR A O 1
ATOM 724 N N . SER A 1 93 ? 8.303 13.346 -8.101 1.00 96.38 93 SER A N 1
ATOM 725 C CA . SER A 1 93 ? 8.257 13.821 -6.713 1.00 96.38 93 SER A CA 1
ATOM 726 C C . SER A 1 93 ? 6.887 14.433 -6.414 1.00 96.38 93 SER A C 1
ATOM 728 O O . SER A 1 93 ? 6.706 15.647 -6.349 1.00 96.38 93 SER A O 1
ATOM 730 N N . ASN A 1 94 ? 5.881 13.567 -6.302 1.00 97.38 94 ASN A N 1
ATOM 731 C CA . ASN A 1 94 ? 4.514 13.947 -5.963 1.00 97.38 94 ASN A CA 1
ATOM 732 C C . ASN A 1 94 ? 4.327 13.922 -4.442 1.00 97.38 94 ASN A C 1
ATOM 734 O O . ASN A 1 94 ? 4.741 12.977 -3.769 1.00 97.38 94 ASN A O 1
ATOM 738 N N . ALA A 1 95 ? 3.702 14.957 -3.882 1.00 95.25 95 ALA A N 1
ATOM 739 C CA . ALA A 1 95 ? 3.568 15.098 -2.435 1.00 95.25 95 ALA A CA 1
ATOM 740 C C . ALA A 1 95 ? 2.626 14.040 -1.834 1.00 95.25 95 ALA A C 1
ATOM 742 O O . ALA A 1 95 ? 1.514 13.845 -2.328 1.00 95.25 95 ALA A O 1
ATOM 743 N N . ILE A 1 96 ? 3.023 13.437 -0.708 1.00 91.31 96 ILE A N 1
ATOM 744 C CA . ILE A 1 96 ? 2.218 12.463 0.054 1.00 91.31 96 ILE A CA 1
ATOM 745 C C . ILE A 1 96 ? 0.804 12.967 0.404 1.00 91.31 96 ILE A C 1
ATOM 747 O O . ILE A 1 96 ? -0.143 12.191 0.428 1.00 91.31 96 ILE A O 1
ATOM 751 N N . GLY A 1 97 ? 0.618 14.280 0.578 1.00 90.12 97 GLY A N 1
ATOM 752 C CA . GLY A 1 97 ? -0.698 14.895 0.808 1.00 90.12 97 GLY A CA 1
ATOM 753 C C . GLY A 1 97 ? -1.667 14.858 -0.387 1.00 90.12 97 GLY A C 1
ATOM 754 O O . GLY A 1 97 ? -2.783 15.347 -0.256 1.00 90.12 97 GLY A O 1
ATOM 755 N N . THR A 1 98 ? -1.256 14.314 -1.539 1.00 92.38 98 THR A N 1
ATOM 756 C CA . THR A 1 98 ? -2.125 14.070 -2.712 1.00 92.38 98 THR A CA 1
ATOM 757 C C . THR A 1 98 ? -2.680 12.644 -2.772 1.00 92.38 98 THR A C 1
ATOM 759 O O . THR A 1 98 ? -3.433 12.317 -3.688 1.00 92.38 98 THR A O 1
ATOM 762 N N . LEU A 1 99 ? -2.321 11.785 -1.811 1.00 89.81 99 LEU A N 1
ATOM 763 C CA . LEU A 1 99 ? -2.934 10.468 -1.668 1.00 89.81 99 LEU A CA 1
ATOM 764 C C . LEU A 1 99 ? -4.430 10.585 -1.318 1.00 89.81 99 LEU A C 1
ATOM 766 O O . LEU A 1 99 ? -4.857 11.592 -0.743 1.00 89.81 99 LEU A O 1
ATOM 770 N N . PRO A 1 100 ? -5.235 9.548 -1.610 1.00 86.31 100 PRO A N 1
ATOM 771 C CA . PRO A 1 100 ? -6.613 9.473 -1.140 1.00 86.31 100 PRO A CA 1
ATOM 772 C C . PRO A 1 100 ? -6.715 9.587 0.386 1.00 86.31 100 PRO A C 1
ATOM 774 O O . PRO A 1 100 ? -5.821 9.163 1.117 1.00 86.31 100 PRO A O 1
ATOM 777 N N . THR A 1 101 ? -7.829 10.129 0.881 1.00 82.50 101 THR A N 1
ATOM 778 C CA . THR A 1 101 ? -8.047 10.365 2.316 1.00 82.50 101 THR A CA 1
ATOM 779 C C . THR A 1 101 ? -7.793 9.108 3.154 1.00 82.50 101 THR A C 1
ATOM 781 O O . THR A 1 101 ? -8.334 8.041 2.873 1.00 82.50 101 THR A O 1
ATOM 784 N N . GLY A 1 102 ? -6.962 9.248 4.189 1.00 79.88 102 GLY A N 1
ATOM 785 C CA . GLY A 1 102 ? -6.579 8.175 5.109 1.00 79.88 102 GLY A CA 1
ATOM 786 C C . GLY A 1 102 ? -5.416 7.304 4.648 1.00 79.88 102 GLY A C 1
ATOM 787 O O . GLY A 1 102 ? -4.789 6.674 5.498 1.00 79.88 102 GLY A O 1
ATOM 788 N N . TRP A 1 103 ? -5.083 7.304 3.355 1.00 88.31 103 TRP A N 1
ATOM 789 C CA . TRP A 1 103 ? -3.927 6.584 2.833 1.00 88.31 103 TRP A CA 1
ATOM 790 C C . TRP A 1 103 ? -2.639 7.375 3.014 1.00 88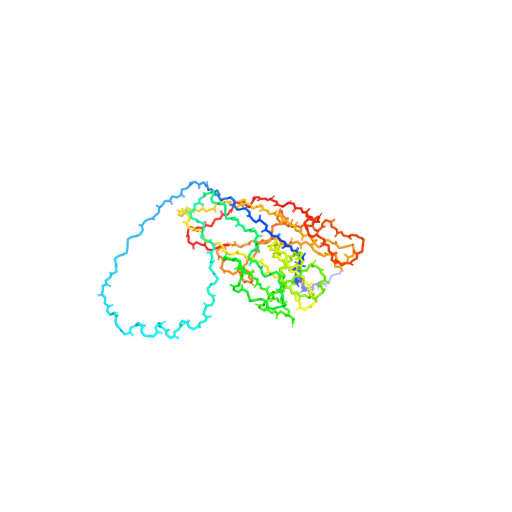.31 103 TRP A C 1
ATOM 792 O O . TRP A 1 103 ? -2.591 8.593 2.850 1.00 88.31 103 TRP A O 1
ATOM 802 N N . THR A 1 104 ? -1.576 6.658 3.352 1.00 92.38 104 THR A N 1
ATOM 803 C CA . THR A 1 104 ? -0.250 7.220 3.578 1.00 92.38 104 THR A CA 1
ATOM 804 C C . THR A 1 104 ? 0.823 6.181 3.244 1.00 92.38 104 THR A C 1
ATOM 806 O O . THR A 1 104 ? 0.525 4.997 3.056 1.00 92.38 104 THR A O 1
ATOM 809 N N . PHE A 1 105 ? 2.076 6.615 3.150 1.00 94.06 105 PHE A N 1
ATOM 810 C CA . PHE A 1 105 ? 3.225 5.720 3.061 1.00 94.06 105 PHE A CA 1
ATOM 811 C C . PHE A 1 105 ? 4.366 6.221 3.941 1.00 94.06 105 PHE A C 1
ATOM 813 O O . PHE A 1 105 ? 4.454 7.403 4.272 1.00 94.06 105 PHE A O 1
ATOM 820 N N . VAL A 1 106 ? 5.254 5.308 4.312 1.00 94.69 106 VAL A N 1
ATOM 821 C CA . VAL A 1 106 ? 6.513 5.611 4.987 1.00 94.69 106 VAL A CA 1
ATOM 822 C C . VAL A 1 106 ? 7.616 4.839 4.292 1.00 94.69 106 VAL A C 1
ATOM 824 O O . VAL A 1 106 ? 7.471 3.651 4.018 1.00 94.69 106 VAL A O 1
ATOM 827 N N . GLU A 1 107 ? 8.734 5.507 4.044 1.00 96.00 107 GLU A N 1
ATOM 828 C CA . GLU A 1 107 ? 9.947 4.866 3.563 1.00 96.00 107 GLU A CA 1
ATOM 829 C C . GLU A 1 107 ? 10.996 4.795 4.668 1.00 96.00 107 GLU A C 1
ATOM 831 O O . GLU A 1 107 ? 11.126 5.705 5.487 1.00 96.00 107 GLU A O 1
ATOM 836 N N . THR A 1 108 ? 11.778 3.719 4.675 1.00 95.38 108 THR A N 1
ATOM 837 C CA . THR A 1 108 ? 12.925 3.552 5.575 1.00 95.38 108 THR A CA 1
ATOM 838 C C . THR A 1 108 ? 14.177 3.137 4.805 1.00 95.38 108 THR A C 1
ATOM 840 O O . THR A 1 108 ? 14.092 2.528 3.738 1.00 95.38 108 THR A O 1
ATOM 843 N N . GLY A 1 109 ? 15.351 3.484 5.338 1.00 96.50 109 GLY A N 1
ATOM 844 C CA . GLY A 1 109 ? 16.650 3.283 4.687 1.00 96.50 109 GLY A CA 1
ATOM 845 C C . GLY A 1 109 ? 17.296 4.591 4.213 1.00 96.50 109 GLY A C 1
ATOM 846 O O . GLY A 1 109 ? 16.757 5.677 4.405 1.00 96.50 109 GLY A O 1
ATOM 847 N N . SER A 1 110 ? 18.491 4.497 3.625 1.00 96.94 110 SER A N 1
ATOM 848 C CA . SER A 1 110 ? 19.319 5.654 3.244 1.00 96.94 110 SER A CA 1
ATOM 849 C C . SER A 1 110 ? 18.821 6.449 2.032 1.00 96.94 110 SER A C 1
ATOM 851 O O . SER A 1 110 ? 19.293 7.560 1.811 1.00 96.94 110 SER A O 1
ATOM 853 N N . GLY A 1 111 ? 17.901 5.891 1.242 1.00 95.38 111 GLY A N 1
ATOM 854 C CA . GLY A 1 111 ? 17.247 6.560 0.114 1.00 95.38 111 GLY A CA 1
ATOM 855 C C . GLY A 1 111 ? 15.806 6.985 0.398 1.00 95.38 111 GLY A C 1
ATOM 856 O O . GLY A 1 111 ? 15.127 7.411 -0.529 1.00 95.38 111 GLY A O 1
ATOM 857 N N . ALA A 1 112 ? 15.328 6.816 1.636 1.00 96.62 112 ALA A N 1
ATOM 858 C CA . ALA A 1 112 ? 13.949 7.095 2.013 1.00 96.62 112 ALA A CA 1
ATOM 859 C C . ALA A 1 112 ? 13.576 8.568 1.800 1.00 96.62 112 ALA A C 1
ATOM 861 O O . ALA A 1 112 ? 14.345 9.473 2.137 1.00 96.62 112 ALA A O 1
ATOM 862 N N . ASN A 1 113 ? 12.372 8.803 1.285 1.00 95.81 113 ASN A N 1
ATOM 863 C CA . ASN A 1 113 ? 11.848 10.138 1.031 1.00 95.81 113 ASN A CA 1
ATOM 864 C C . ASN A 1 113 ? 10.355 10.262 1.414 1.00 95.81 113 ASN A C 1
ATOM 866 O O . ASN A 1 113 ? 9.756 9.338 1.959 1.00 95.81 113 ASN A O 1
ATOM 870 N N . THR A 1 114 ? 9.761 11.439 1.192 1.00 95.75 114 THR A N 1
ATOM 871 C CA . THR A 1 114 ? 8.366 11.769 1.563 1.00 95.75 114 THR A CA 1
ATOM 872 C C . THR A 1 114 ? 7.473 12.068 0.351 1.00 95.75 114 THR A C 1
ATOM 874 O O . THR A 1 114 ? 6.403 12.672 0.475 1.00 95.75 114 THR A O 1
ATOM 877 N N . THR A 1 115 ? 7.905 11.652 -0.840 1.00 97.50 115 THR A N 1
ATOM 878 C CA . THR A 1 115 ? 7.193 11.821 -2.111 1.00 97.50 115 THR A CA 1
ATOM 879 C C . THR A 1 115 ? 7.067 10.489 -2.847 1.00 97.50 115 THR A C 1
ATOM 881 O O . THR A 1 115 ? 7.745 9.526 -2.512 1.00 97.50 115 THR A O 1
ATOM 884 N N . TYR A 1 116 ? 6.166 10.412 -3.823 1.00 97.75 116 TYR A N 1
ATOM 885 C CA . TYR A 1 116 ? 6.006 9.230 -4.673 1.00 97.75 116 TYR A CA 1
ATOM 886 C C . TYR A 1 116 ? 6.159 9.602 -6.149 1.00 97.75 116 TYR A C 1
ATOM 888 O O . TYR A 1 116 ? 5.857 10.725 -6.563 1.00 97.75 116 TYR A O 1
ATOM 896 N N . ALA A 1 117 ? 6.613 8.661 -6.968 1.00 97.75 117 ALA A N 1
ATOM 897 C CA . ALA A 1 117 ? 6.754 8.859 -8.410 1.00 97.75 117 ALA A CA 1
ATOM 898 C C . ALA A 1 117 ? 5.606 8.190 -9.180 1.00 97.75 117 ALA A C 1
ATOM 900 O O . ALA A 1 117 ? 5.086 7.157 -8.764 1.00 97.75 117 ALA A O 1
ATOM 901 N N . ALA A 1 118 ? 5.218 8.740 -10.327 1.00 97.62 118 ALA A N 1
ATOM 902 C CA . ALA A 1 118 ? 4.410 8.001 -11.290 1.00 97.62 118 ALA A CA 1
ATOM 903 C C . ALA A 1 118 ? 5.317 7.087 -12.125 1.00 97.62 118 ALA A C 1
ATOM 905 O O . ALA A 1 118 ? 6.346 7.534 -12.628 1.00 97.62 118 ALA A O 1
ATOM 906 N N . SER A 1 119 ? 4.938 5.820 -12.287 1.00 96.50 119 SER A N 1
ATOM 907 C CA . SER A 1 119 ? 5.708 4.827 -13.042 1.00 96.50 119 SER A CA 1
ATOM 908 C C . SER A 1 119 ? 4.803 3.930 -13.880 1.00 96.50 119 SER A C 1
ATOM 910 O O . SER A 1 119 ? 3.651 3.686 -13.530 1.00 96.50 119 SER A O 1
ATOM 912 N N . THR A 1 120 ? 5.345 3.387 -14.969 1.00 95.44 120 THR A N 1
ATOM 913 C CA . THR A 1 120 ? 4.730 2.301 -15.752 1.00 95.44 120 THR A CA 1
ATOM 914 C C . THR A 1 120 ? 5.254 0.917 -15.346 1.00 95.44 120 THR A C 1
ATOM 916 O O . THR A 1 120 ? 5.007 -0.063 -16.042 1.00 95.44 120 THR A O 1
ATOM 919 N N . GLY A 1 121 ? 6.036 0.833 -14.260 1.00 94.88 121 GLY A N 1
ATOM 920 C CA . GLY A 1 121 ? 6.827 -0.350 -13.905 1.00 94.88 121 GLY A CA 1
ATOM 921 C C . GLY A 1 121 ? 8.232 -0.361 -14.522 1.00 94.88 121 GLY A C 1
ATOM 922 O O . GLY A 1 121 ? 9.041 -1.238 -14.210 1.00 94.88 121 GLY A O 1
ATOM 923 N N . SER A 1 122 ? 8.553 0.624 -15.372 1.00 93.00 122 SER A N 1
ATOM 924 C CA . SER A 1 122 ? 9.863 0.819 -16.011 1.00 93.00 122 SER A CA 1
ATOM 925 C C . SER A 1 122 ? 11.001 1.067 -15.024 1.00 93.00 122 SER A C 1
ATOM 927 O O . SER A 1 122 ? 12.124 0.611 -15.257 1.00 93.00 122 SER A O 1
ATOM 929 N N . ASP A 1 123 ? 10.710 1.741 -13.916 1.00 92.38 123 ASP A N 1
ATOM 930 C CA . ASP A 1 123 ? 11.695 2.172 -12.928 1.00 92.38 123 ASP A CA 1
ATOM 931 C C . ASP A 1 123 ? 12.263 1.008 -12.111 1.00 92.38 123 ASP A C 1
ATOM 933 O O . ASP A 1 123 ? 11.601 0.001 -11.858 1.00 92.38 123 ASP A O 1
ATOM 937 N N . ASN A 1 124 ? 13.527 1.141 -11.712 1.00 90.44 124 ASN A N 1
ATOM 938 C CA . ASN A 1 124 ? 14.277 0.139 -10.951 1.00 90.44 124 ASN A CA 1
ATOM 939 C C . ASN A 1 124 ? 14.880 0.684 -9.641 1.00 90.44 124 ASN A C 1
ATOM 941 O O . ASN A 1 124 ? 15.516 -0.075 -8.907 1.00 90.44 124 ASN A O 1
ATOM 945 N N . GLY A 1 125 ? 14.699 1.978 -9.360 1.00 92.00 125 GLY A N 1
ATOM 946 C CA . GLY A 1 125 ? 15.107 2.630 -8.118 1.00 92.00 125 GLY A CA 1
ATOM 947 C C . GLY A 1 125 ? 14.082 2.398 -7.012 1.00 92.00 125 GLY A C 1
ATOM 948 O O . GLY A 1 125 ? 12.886 2.333 -7.279 1.00 92.00 125 GLY A O 1
ATOM 949 N N . GLY A 1 126 ? 14.545 2.229 -5.773 1.00 95.12 126 GLY A N 1
ATOM 950 C CA . GLY A 1 126 ? 13.629 2.034 -4.651 1.00 95.12 126 GLY A CA 1
ATOM 951 C C . GLY A 1 126 ? 12.847 3.310 -4.354 1.00 95.12 126 GLY A C 1
ATOM 952 O O . GLY A 1 126 ? 13.473 4.357 -4.219 1.00 95.12 126 GLY A O 1
ATOM 953 N N . ASN A 1 127 ? 11.517 3.222 -4.313 1.00 97.00 127 ASN A N 1
ATOM 954 C CA . ASN A 1 127 ? 10.598 4.333 -4.047 1.00 97.00 127 ASN A CA 1
ATOM 955 C C . ASN A 1 127 ? 9.162 3.803 -3.865 1.00 97.00 127 ASN A C 1
ATOM 957 O O . ASN A 1 127 ? 8.843 2.670 -4.245 1.00 97.00 127 ASN A O 1
ATOM 961 N N . THR A 1 128 ? 8.277 4.661 -3.383 1.00 97.62 128 THR A N 1
ATOM 962 C CA . THR A 1 128 ? 6.826 4.514 -3.448 1.00 97.62 128 THR A CA 1
ATOM 963 C C . THR A 1 128 ? 6.325 5.055 -4.787 1.00 97.62 128 THR A C 1
ATOM 965 O O . THR A 1 128 ? 6.797 6.078 -5.292 1.00 97.62 128 THR A O 1
ATOM 968 N N . TYR A 1 129 ? 5.370 4.352 -5.392 1.00 97.38 129 TYR A N 1
ATOM 969 C CA . TYR A 1 129 ? 4.939 4.587 -6.763 1.00 97.38 129 TYR A CA 1
ATOM 970 C C . TYR A 1 129 ? 3.419 4.632 -6.914 1.00 97.38 129 TYR A C 1
ATOM 972 O O . TYR A 1 129 ? 2.683 3.827 -6.349 1.00 97.38 129 TYR A O 1
ATOM 980 N N . SER A 1 130 ? 2.980 5.545 -7.775 1.00 97.38 130 SER A N 1
ATOM 981 C CA . SER A 1 130 ? 1.724 5.461 -8.512 1.00 97.38 130 SER A CA 1
ATOM 982 C C . SER A 1 130 ? 2.007 4.706 -9.810 1.00 97.38 130 SER A C 1
ATOM 984 O O . SER A 1 130 ? 2.544 5.271 -10.767 1.00 97.38 130 SER A O 1
ATOM 986 N N . TYR A 1 131 ? 1.699 3.417 -9.845 1.00 97.31 131 TYR A N 1
ATOM 987 C CA . TYR A 1 131 ? 1.791 2.577 -11.035 1.00 97.31 131 TYR A CA 1
ATOM 988 C C . TYR A 1 131 ? 0.585 2.757 -11.962 1.00 97.31 131 TYR A C 1
ATOM 990 O O . TYR A 1 131 ? -0.432 3.306 -11.550 1.00 97.31 131 TYR A O 1
ATOM 998 N N . GLY A 1 132 ? 0.722 2.358 -13.226 1.00 94.88 132 GLY A N 1
ATOM 999 C CA . GLY A 1 132 ? -0.283 2.547 -14.278 1.00 94.88 132 GLY A CA 1
ATOM 1000 C C . GLY A 1 132 ? 0.349 3.052 -15.576 1.00 94.88 132 GLY A C 1
ATOM 1001 O O . GLY A 1 132 ? 1.418 3.670 -15.558 1.00 94.88 132 GLY A O 1
ATOM 1002 N N . ALA A 1 133 ? -0.309 2.832 -16.716 1.00 92.56 133 ALA A N 1
ATOM 1003 C CA . ALA A 1 133 ? 0.193 3.275 -18.023 1.00 92.56 133 ALA A CA 1
ATOM 1004 C C . ALA A 1 133 ? 0.456 4.799 -18.077 1.00 92.56 133 ALA A C 1
ATOM 1006 O O . ALA A 1 133 ? -0.123 5.575 -17.313 1.00 92.56 133 ALA A O 1
ATOM 1007 N N . ALA A 1 134 ? 1.347 5.246 -18.968 1.00 91.44 134 ALA A N 1
ATOM 1008 C CA . ALA A 1 134 ? 1.752 6.653 -19.043 1.00 91.44 134 ALA A CA 1
ATOM 1009 C C . ALA A 1 134 ? 0.543 7.575 -19.288 1.00 91.44 134 ALA A C 1
ATOM 1011 O O . ALA A 1 134 ? -0.243 7.331 -20.202 1.00 91.44 134 ALA A O 1
ATOM 1012 N N . SER A 1 135 ? 0.388 8.610 -18.453 1.00 88.56 135 SER A N 1
ATOM 1013 C CA . SER A 1 135 ? -0.741 9.558 -18.486 1.00 88.56 135 SER A CA 1
ATOM 1014 C C . SER A 1 135 ? -2.147 8.938 -18.356 1.00 88.56 135 SER A C 1
ATOM 1016 O O . SER A 1 135 ? -3.135 9.643 -18.547 1.00 88.56 135 SER A O 1
ATOM 1018 N N . ASN A 1 136 ? -2.266 7.657 -17.993 1.00 91.81 136 ASN A N 1
ATOM 1019 C CA . ASN A 1 136 ? -3.551 7.002 -17.746 1.00 91.81 136 ASN A CA 1
ATOM 1020 C C . ASN A 1 136 ? -4.058 7.354 -16.328 1.00 91.81 136 ASN A C 1
ATOM 1022 O O . ASN A 1 136 ? -3.251 7.283 -15.393 1.00 91.81 136 ASN A O 1
ATOM 1026 N N . PRO A 1 137 ? -5.338 7.749 -16.150 1.00 91.06 137 PRO A N 1
ATOM 1027 C CA . PRO A 1 137 ? -5.944 7.983 -14.836 1.00 91.06 137 PRO A CA 1
ATOM 1028 C C . PRO A 1 137 ? -6.202 6.707 -14.023 1.00 91.06 137 PRO A C 1
ATOM 1030 O O . PRO A 1 137 ? -6.420 6.811 -12.823 1.00 91.06 137 PRO A O 1
ATOM 1033 N N . GLU A 1 138 ? -6.172 5.518 -14.627 1.00 94.25 138 GLU A N 1
ATOM 1034 C CA . GLU A 1 138 ? -6.125 4.275 -13.858 1.00 94.25 138 GLU A CA 1
ATOM 1035 C C . GLU A 1 138 ? -4.753 4.150 -13.181 1.00 94.25 138 GLU A C 1
ATOM 1037 O O . GLU A 1 138 ? -3.728 4.050 -13.869 1.00 94.25 138 GLU A O 1
ATOM 1042 N N . ARG A 1 139 ? -4.734 4.208 -11.841 1.00 95.56 139 ARG A N 1
ATOM 1043 C CA . ARG A 1 139 ? -3.501 4.171 -11.041 1.00 95.56 139 ARG A CA 1
ATOM 1044 C C . ARG A 1 139 ? -3.565 3.149 -9.913 1.00 95.56 139 ARG A C 1
ATOM 1046 O O . ARG A 1 139 ? -4.566 3.046 -9.211 1.00 95.56 139 ARG A O 1
ATOM 1053 N N . ALA A 1 140 ? -2.418 2.541 -9.634 1.00 92.94 140 ALA A N 1
ATOM 1054 C CA . ALA A 1 140 ? -2.204 1.665 -8.494 1.00 92.94 140 ALA A CA 1
ATOM 1055 C C . ALA A 1 140 ? -1.145 2.219 -7.529 1.00 92.94 140 ALA A C 1
ATOM 1057 O O . ALA A 1 140 ? -0.005 2.446 -7.926 1.00 92.94 140 ALA A O 1
ATOM 1058 N N . LEU A 1 141 ? -1.474 2.395 -6.244 1.00 95.94 141 LEU A N 1
ATOM 1059 C CA . LEU A 1 141 ? -0.452 2.637 -5.216 1.00 95.94 141 LEU A CA 1
ATOM 1060 C C . LEU A 1 141 ? 0.376 1.363 -4.988 1.00 95.94 141 LEU A C 1
ATOM 1062 O O . LEU A 1 141 ? -0.189 0.284 -4.860 1.00 95.94 141 LEU A O 1
ATOM 1066 N N . GLY A 1 142 ? 1.698 1.485 -4.899 1.00 95.44 142 GLY A N 1
ATOM 1067 C CA . GLY A 1 142 ? 2.606 0.389 -4.555 1.00 95.44 142 GLY A CA 1
ATOM 1068 C C . GLY A 1 142 ? 4.014 0.901 -4.249 1.00 95.44 142 GLY A C 1
ATOM 1069 O O . GLY A 1 142 ? 4.229 2.106 -4.142 1.00 95.44 142 GLY A O 1
ATOM 1070 N N . GLY A 1 143 ? 5.004 0.013 -4.135 1.00 94.88 143 GLY A N 1
ATOM 1071 C CA . GLY A 1 143 ? 6.388 0.434 -3.896 1.00 94.88 143 GLY A CA 1
ATOM 1072 C C . GLY A 1 143 ? 7.441 -0.596 -4.297 1.00 94.88 143 GLY A C 1
ATOM 1073 O O . GLY A 1 143 ? 7.228 -1.802 -4.171 1.00 94.88 143 GLY A O 1
ATOM 1074 N N . LEU A 1 144 ? 8.591 -0.098 -4.758 1.00 95.00 144 LEU A N 1
ATOM 1075 C CA . LEU A 1 144 ? 9.803 -0.863 -5.042 1.00 95.00 144 LEU A CA 1
ATOM 1076 C C . LEU A 1 144 ? 10.742 -0.739 -3.838 1.00 95.00 144 LEU A C 1
ATOM 1078 O O . LEU A 1 144 ? 11.294 0.329 -3.598 1.00 95.00 144 LEU A O 1
ATOM 1082 N N . GLN A 1 145 ? 10.969 -1.818 -3.087 1.00 92.88 145 GLN A N 1
ATOM 1083 C CA . GLN A 1 145 ? 12.081 -1.846 -2.127 1.00 92.88 145 GLN A CA 1
ATOM 1084 C C . GLN A 1 145 ? 13.401 -2.108 -2.873 1.00 92.88 145 GLN A C 1
ATOM 1086 O O . GLN A 1 145 ? 13.476 -2.906 -3.814 1.00 92.88 145 GLN A O 1
ATOM 1091 N N . SER A 1 146 ? 14.473 -1.486 -2.401 1.00 92.12 146 SER A N 1
ATOM 1092 C CA . SER A 1 146 ? 15.859 -1.662 -2.845 1.00 92.12 146 SER A CA 1
ATOM 1093 C C . SER A 1 146 ? 16.760 -2.005 -1.643 1.00 92.12 146 SER A C 1
ATOM 1095 O O . SER A 1 146 ? 16.269 -2.364 -0.577 1.00 92.12 146 SER A O 1
ATOM 1097 N N . GLY A 1 147 ? 18.085 -1.905 -1.792 1.00 92.44 147 GLY A N 1
ATOM 1098 C CA . GLY A 1 147 ? 19.001 -1.917 -0.641 1.00 92.44 147 GLY A CA 1
ATOM 1099 C C . GLY A 1 147 ? 19.014 -0.607 0.165 1.00 92.44 147 GLY A C 1
ATOM 1100 O O . GLY A 1 147 ? 19.612 -0.566 1.234 1.00 92.44 147 GLY A O 1
ATOM 1101 N N . SER A 1 148 ? 18.384 0.459 -0.343 1.00 93.50 148 SER A N 1
ATOM 1102 C CA . SER A 1 148 ? 18.361 1.801 0.260 1.00 93.50 148 SER A CA 1
ATOM 1103 C C . SER A 1 148 ? 16.965 2.289 0.655 1.00 93.50 148 SER A C 1
ATOM 1105 O O . SER A 1 148 ? 16.873 3.238 1.427 1.00 93.50 148 SER A O 1
ATOM 1107 N N . VAL A 1 149 ? 15.895 1.666 0.152 1.00 96.06 149 VAL A N 1
ATOM 1108 C CA . VAL A 1 149 ? 14.500 2.041 0.424 1.00 96.06 149 VAL A CA 1
ATOM 1109 C C . VAL A 1 149 ? 13.681 0.801 0.735 1.00 96.06 149 VAL A C 1
ATOM 1111 O O . VAL A 1 149 ? 13.716 -0.167 -0.017 1.00 96.06 149 VAL A O 1
ATOM 1114 N N . THR A 1 150 ? 12.912 0.859 1.814 1.00 95.88 150 THR A N 1
ATOM 1115 C CA . THR A 1 150 ? 11.802 -0.039 2.141 1.00 95.88 150 THR A CA 1
ATOM 1116 C C . THR A 1 150 ? 10.539 0.814 2.257 1.00 95.88 150 THR A C 1
ATOM 1118 O O . THR A 1 150 ? 10.457 1.586 3.214 1.00 95.88 150 THR A O 1
ATOM 1121 N N . PRO A 1 151 ? 9.593 0.727 1.303 1.00 93.75 151 PRO A N 1
ATOM 1122 C CA . PRO A 1 151 ? 8.326 1.433 1.363 1.00 93.75 151 PRO A CA 1
ATOM 1123 C C . PRO A 1 151 ? 7.269 0.585 2.080 1.00 93.75 151 PRO A C 1
ATOM 1125 O O . PRO A 1 151 ? 7.109 -0.602 1.798 1.00 93.75 151 PRO A O 1
ATOM 1128 N N . THR A 1 152 ? 6.503 1.225 2.955 1.00 94.62 152 THR A N 1
ATOM 1129 C CA . THR A 1 152 ? 5.310 0.674 3.601 1.00 94.62 152 THR A CA 1
ATOM 1130 C C . THR A 1 152 ? 4.139 1.573 3.244 1.00 94.62 152 THR A C 1
ATOM 1132 O O . THR A 1 152 ? 4.178 2.765 3.541 1.00 94.62 152 THR A O 1
ATOM 1135 N N . ILE A 1 153 ? 3.099 1.021 2.618 1.00 94.06 153 ILE A N 1
ATOM 1136 C CA . ILE A 1 153 ? 1.845 1.732 2.331 1.00 94.06 153 ILE A CA 1
ATOM 1137 C C . ILE A 1 153 ? 0.773 1.284 3.323 1.00 94.06 153 ILE A C 1
ATOM 1139 O O . ILE A 1 153 ? 0.775 0.135 3.758 1.00 94.06 153 ILE A O 1
ATOM 1143 N N . GLY A 1 154 ? -0.155 2.167 3.679 1.00 91.81 154 GLY A N 1
ATOM 1144 C CA . GLY A 1 154 ? -1.225 1.799 4.597 1.00 91.81 154 GLY A CA 1
ATOM 1145 C C . GLY A 1 154 ? -2.285 2.872 4.766 1.00 91.81 154 GLY A C 1
ATOM 1146 O O . GLY A 1 154 ? -2.196 3.971 4.220 1.00 91.81 154 GLY A O 1
ATOM 1147 N N . VAL A 1 155 ? -3.295 2.524 5.551 1.00 89.31 155 VAL A N 1
ATOM 1148 C CA . VAL A 1 155 ? -4.439 3.365 5.894 1.00 89.31 155 VAL A CA 1
ATOM 1149 C C . VAL A 1 155 ? -4.786 3.129 7.356 1.00 89.31 155 VAL A C 1
ATOM 1151 O O . VAL A 1 155 ? -4.668 2.008 7.840 1.00 89.31 155 VAL A O 1
ATOM 1154 N N . VAL A 1 156 ? -5.197 4.189 8.049 1.00 88.19 156 VAL A N 1
ATOM 1155 C CA . VAL A 1 156 ? -5.656 4.121 9.442 1.00 88.19 156 VAL A CA 1
ATOM 1156 C C . VAL A 1 156 ? -7.152 4.404 9.482 1.00 88.19 156 VAL A C 1
ATOM 1158 O O . VAL A 1 156 ? -7.621 5.422 8.959 1.00 88.19 1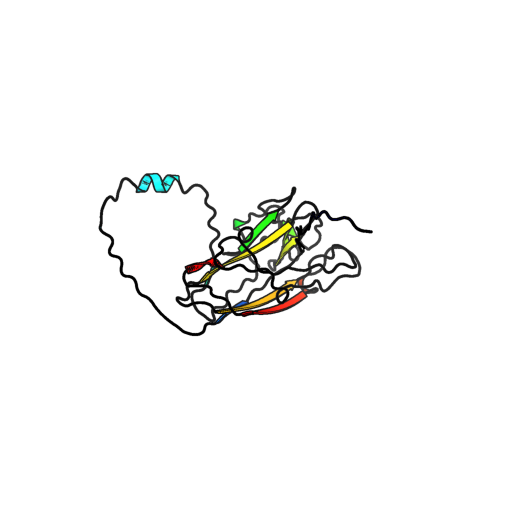56 VAL A O 1
ATOM 1161 N N . TYR A 1 157 ? -7.895 3.521 10.134 1.00 88.81 157 TYR A N 1
ATOM 1162 C CA . TYR A 1 157 ? -9.328 3.637 10.358 1.00 88.81 157 TYR A CA 1
ATOM 1163 C C . TYR A 1 157 ? -9.628 4.085 11.791 1.00 88.81 157 TYR A C 1
ATOM 1165 O O . TYR A 1 157 ? -8.806 3.938 12.690 1.00 88.81 157 TYR A O 1
ATOM 1173 N N . THR A 1 158 ? -10.834 4.602 12.027 1.00 91.31 158 THR A N 1
ATOM 1174 C CA . THR A 1 158 ? -11.373 4.853 13.374 1.00 91.31 158 THR A CA 1
ATOM 1175 C C . THR A 1 158 ? -12.707 4.132 13.538 1.00 91.31 158 THR A C 1
ATOM 1177 O O . THR A 1 158 ? -13.602 4.288 12.703 1.00 91.31 158 THR A O 1
ATOM 1180 N N . ASN A 1 159 ? -12.893 3.378 14.624 1.00 91.00 159 ASN A N 1
ATOM 1181 C CA . ASN A 1 159 ? -14.185 2.762 14.931 1.00 91.00 159 ASN A CA 1
ATOM 1182 C C . ASN A 1 159 ? -15.170 3.792 15.516 1.00 91.00 159 ASN A C 1
ATOM 1184 O O . ASN A 1 159 ? -15.237 3.979 16.728 1.00 91.00 159 ASN A O 1
ATOM 1188 N N . ASN A 1 160 ? -15.998 4.398 14.670 1.00 93.81 160 ASN A N 1
ATOM 1189 C CA . ASN A 1 160 ? -17.069 5.315 15.074 1.00 93.81 160 ASN A CA 1
ATOM 1190 C C . ASN A 1 160 ? -18.469 4.665 15.027 1.00 93.81 160 ASN A C 1
ATOM 1192 O O . ASN A 1 160 ? -19.481 5.358 15.089 1.00 93.81 160 ASN A O 1
ATOM 1196 N N . THR A 1 161 ? -18.549 3.327 14.989 1.00 87.94 161 THR A N 1
ATOM 1197 C CA . THR A 1 161 ? -19.819 2.572 14.914 1.00 87.94 161 THR A CA 1
ATOM 1198 C C . THR A 1 161 ? -20.645 2.604 16.205 1.00 87.94 161 THR A C 1
ATOM 1200 O O . THR A 1 161 ? -21.821 2.239 16.209 1.00 87.94 161 THR A O 1
ATOM 1203 N N . GLY A 1 162 ? -20.029 2.989 17.327 1.00 91.56 162 GLY A N 1
ATOM 1204 C CA . GLY A 1 162 ? -20.639 2.936 18.658 1.00 91.56 162 GLY A CA 1
ATOM 1205 C C . GLY A 1 162 ? -20.730 1.531 19.274 1.00 91.56 162 GLY A C 1
ATOM 1206 O O . GLY A 1 162 ? -21.321 1.395 20.345 1.00 91.56 162 GLY A O 1
ATOM 1207 N N . VAL A 1 163 ? -20.146 0.507 18.639 1.00 90.81 163 VAL A N 1
ATOM 1208 C CA . VAL A 1 163 ? -20.024 -0.871 19.154 1.00 90.81 163 VAL A CA 1
ATOM 1209 C C . VAL A 1 163 ? -18.611 -1.429 18.937 1.00 90.81 163 VAL A C 1
ATOM 1211 O O . VAL A 1 163 ? -17.837 -0.895 18.145 1.00 90.81 163 VAL A O 1
ATOM 1214 N N . THR A 1 164 ? -18.251 -2.505 19.638 1.00 91.31 164 THR A N 1
ATOM 1215 C CA . THR A 1 164 ? -16.971 -3.199 19.416 1.00 91.31 164 THR A CA 1
ATOM 1216 C C . THR A 1 164 ? -16.991 -3.959 18.088 1.00 91.31 164 THR A C 1
ATOM 1218 O O . THR A 1 164 ? -17.939 -4.699 17.803 1.00 91.31 164 THR A O 1
ATOM 1221 N N . ILE A 1 165 ? -15.934 -3.806 17.288 1.00 88.56 165 ILE A N 1
ATOM 1222 C CA . ILE A 1 165 ? -15.719 -4.588 16.064 1.00 88.56 165 ILE A CA 1
ATOM 1223 C C . ILE A 1 165 ? -14.980 -5.877 16.437 1.00 88.56 165 ILE A C 1
ATOM 1225 O O . ILE A 1 165 ? -13.864 -5.824 16.960 1.00 88.56 165 ILE A O 1
ATOM 1229 N N . GLY A 1 166 ? -15.615 -7.021 16.159 1.00 87.19 166 GLY A N 1
ATOM 1230 C CA . GLY A 1 166 ? -15.074 -8.360 16.436 1.00 87.19 166 GLY A CA 1
ATOM 1231 C C . GLY A 1 166 ? -14.365 -9.014 15.245 1.00 87.19 166 GLY A C 1
ATOM 1232 O O . GLY A 1 166 ? -13.584 -9.953 15.422 1.00 87.19 166 GLY A O 1
ATOM 1233 N N . SER A 1 167 ? -14.620 -8.518 14.032 1.00 86.62 167 SER A N 1
ATOM 1234 C CA . SER A 1 167 ? -13.994 -9.012 12.806 1.00 86.62 167 SER A CA 1
ATOM 1235 C C . SER A 1 167 ? -13.949 -7.964 11.695 1.00 86.62 167 SER A C 1
ATOM 1237 O O . SER A 1 167 ? -14.869 -7.152 11.556 1.00 86.62 167 SER A O 1
ATOM 1239 N N . LEU A 1 168 ? -12.919 -8.059 10.857 1.00 84.62 168 LEU A N 1
ATOM 1240 C CA . LEU A 1 168 ? -12.751 -7.293 9.625 1.00 84.62 168 LEU A CA 1
ATOM 1241 C C . LEU A 1 168 ? -12.627 -8.280 8.462 1.00 84.62 168 LEU A C 1
ATOM 1243 O O . LEU A 1 168 ? -11.635 -9.000 8.366 1.00 84.62 168 LEU A O 1
ATOM 1247 N N . SER A 1 169 ? -13.620 -8.329 7.576 1.00 84.75 169 SER A N 1
ATOM 1248 C CA . SER A 1 169 ? -13.447 -8.974 6.272 1.00 84.75 169 SER A CA 1
ATOM 1249 C C . SER A 1 169 ? -12.738 -7.995 5.356 1.00 84.75 169 SER A C 1
ATOM 1251 O O . SER A 1 169 ? -13.236 -6.889 5.205 1.00 84.75 169 SER A O 1
ATOM 1253 N N . ILE A 1 170 ? -11.621 -8.381 4.751 1.00 84.94 170 ILE A N 1
ATOM 1254 C CA . ILE A 1 170 ? -10.811 -7.540 3.865 1.00 84.94 170 ILE A CA 1
ATOM 1255 C C . ILE A 1 170 ? -10.673 -8.270 2.531 1.00 84.94 170 ILE A C 1
ATOM 1257 O O . ILE A 1 170 ? -10.343 -9.454 2.500 1.00 84.94 170 ILE A O 1
ATOM 1261 N N . SER A 1 171 ? -10.906 -7.573 1.423 1.00 84.75 171 SER A N 1
ATOM 1262 C CA . SER A 1 171 ? -10.586 -8.073 0.082 1.00 84.75 171 SER A CA 1
ATOM 1263 C C . SER A 1 171 ? -9.962 -6.987 -0.774 1.00 84.75 171 SER A C 1
ATOM 1265 O O . SER A 1 171 ? -10.353 -5.828 -0.642 1.00 84.75 171 SER A O 1
ATOM 1267 N N . TYR A 1 172 ? -9.045 -7.358 -1.664 1.00 89.19 172 TYR A N 1
ATOM 1268 C CA . TYR A 1 172 ? -8.404 -6.445 -2.595 1.00 89.19 172 TYR A CA 1
ATOM 1269 C C . TYR A 1 172 ? -7.879 -7.131 -3.861 1.00 89.19 172 TYR A C 1
ATOM 1271 O O . TYR A 1 172 ? -7.686 -8.343 -3.902 1.00 89.19 172 TYR A O 1
ATOM 1279 N N . THR A 1 173 ? -7.642 -6.340 -4.905 1.00 90.69 173 THR A N 1
ATOM 1280 C CA . THR A 1 173 ? -6.940 -6.773 -6.120 1.00 90.69 173 THR A CA 1
ATOM 1281 C C . THR A 1 173 ? -5.506 -6.278 -6.072 1.00 90.69 173 THR A C 1
ATOM 1283 O O . THR A 1 173 ? -5.284 -5.095 -5.818 1.00 90.69 173 THR A O 1
ATOM 1286 N N . GLY A 1 174 ? -4.559 -7.180 -6.312 1.00 92.00 174 GLY A N 1
ATOM 1287 C CA . GLY A 1 174 ? -3.140 -6.880 -6.420 1.00 92.00 174 GLY A CA 1
ATOM 1288 C C . GLY A 1 174 ? -2.632 -6.999 -7.863 1.00 92.00 174 GLY A C 1
ATOM 1289 O O . GLY A 1 174 ? -3.029 -7.921 -8.565 1.00 92.00 174 GLY A O 1
ATOM 1290 N N . GLU A 1 175 ? -1.756 -6.094 -8.308 1.00 94.62 175 GLU A N 1
ATOM 1291 C CA . GLU A 1 175 ? -1.229 -5.963 -9.683 1.00 94.62 175 GLU A CA 1
ATOM 1292 C C . GLU A 1 175 ? 0.313 -5.885 -9.780 1.00 94.62 175 GLU A C 1
ATOM 1294 O O . GLU A 1 175 ? 0.931 -4.907 -9.350 1.00 94.62 175 GLU A O 1
ATOM 1299 N N . GLN A 1 176 ? 0.970 -6.860 -10.411 1.00 96.44 176 GLN A N 1
ATOM 1300 C CA . GLN A 1 176 ? 2.428 -6.871 -10.579 1.00 96.44 176 GLN A CA 1
ATOM 1301 C C . GLN A 1 176 ? 2.894 -6.014 -11.760 1.00 96.44 176 GLN A C 1
ATOM 1303 O O . GLN A 1 176 ? 2.892 -6.444 -12.911 1.00 96.44 176 GLN A O 1
ATOM 1308 N N . TRP A 1 177 ? 3.393 -4.819 -11.448 1.00 96.56 177 TRP A N 1
ATOM 1309 C CA . TRP A 1 177 ? 3.929 -3.865 -12.425 1.00 96.56 177 TRP A CA 1
ATOM 1310 C C . TRP A 1 177 ? 5.399 -4.094 -12.818 1.00 96.56 177 TRP A C 1
ATOM 1312 O O . TRP A 1 177 ? 5.879 -3.495 -13.779 1.00 96.56 177 TRP A O 1
ATOM 1322 N N . ARG A 1 178 ? 6.145 -4.964 -12.121 1.00 95.94 178 ARG A N 1
ATOM 1323 C CA . ARG A 1 178 ? 7.547 -5.265 -12.463 1.00 95.94 178 ARG A CA 1
ATOM 1324 C C . ARG A 1 178 ? 7.970 -6.683 -12.068 1.00 95.94 178 ARG A C 1
ATOM 1326 O O . ARG A 1 178 ? 7.651 -7.147 -10.977 1.00 95.94 178 ARG A O 1
ATOM 1333 N N . LEU A 1 179 ? 8.782 -7.328 -12.909 1.00 95.44 179 LEU A N 1
ATOM 1334 C CA . LEU A 1 179 ? 9.620 -8.467 -12.521 1.00 95.44 179 LEU A CA 1
ATOM 1335 C C . LEU A 1 179 ? 11.036 -7.970 -12.197 1.00 95.44 179 LEU A C 1
ATOM 1337 O O . LEU A 1 179 ? 11.810 -7.635 -13.097 1.00 95.44 179 LEU A O 1
ATOM 1341 N N . GLY A 1 180 ? 11.384 -7.911 -10.908 1.00 91.62 180 GLY A N 1
ATOM 1342 C CA . GLY A 1 180 ? 12.697 -7.436 -10.455 1.00 91.62 180 GLY A CA 1
ATOM 1343 C C . GLY A 1 180 ? 13.838 -8.437 -10.683 1.00 91.62 180 GLY A C 1
ATOM 1344 O O . GLY A 1 180 ? 14.966 -8.029 -10.952 1.00 91.62 180 GLY A O 1
ATOM 1345 N N . ALA A 1 181 ? 13.551 -9.736 -10.569 1.00 91.94 181 ALA A N 1
ATOM 1346 C CA . ALA A 1 181 ? 14.431 -10.849 -10.930 1.00 91.94 181 ALA A CA 1
ATOM 1347 C C . ALA A 1 181 ? 13.620 -12.148 -11.036 1.00 91.94 181 ALA A C 1
ATOM 1349 O O . ALA A 1 181 ? 12.560 -12.262 -10.428 1.00 91.94 181 ALA A O 1
ATOM 1350 N N . THR A 1 182 ? 14.147 -13.144 -11.744 1.00 93.31 182 THR A N 1
ATOM 1351 C CA . THR A 1 182 ? 13.555 -14.487 -11.806 1.00 93.31 182 THR A CA 1
ATOM 1352 C C . THR A 1 182 ? 13.825 -15.305 -10.539 1.00 93.31 182 THR A C 1
ATOM 1354 O O . THR A 1 182 ? 14.815 -15.073 -9.844 1.00 93.31 182 THR A O 1
ATOM 1357 N N . GLY A 1 183 ? 12.985 -16.307 -10.267 1.00 89.25 183 GLY A N 1
ATOM 1358 C CA . GLY A 1 183 ? 13.157 -17.247 -9.152 1.00 89.25 183 GLY A CA 1
ATOM 1359 C C . GLY A 1 183 ? 12.878 -16.648 -7.770 1.00 89.25 183 GLY A C 1
ATOM 1360 O O . GLY A 1 183 ? 13.291 -17.222 -6.765 1.00 89.25 183 GLY A O 1
ATOM 1361 N N . ARG A 1 184 ? 12.206 -15.493 -7.710 1.00 87.19 184 ARG A N 1
ATOM 1362 C CA . ARG A 1 184 ? 11.764 -14.847 -6.467 1.00 87.19 184 ARG A CA 1
ATOM 1363 C C . ARG A 1 184 ? 10.253 -14.933 -6.324 1.00 87.19 184 ARG A C 1
ATOM 1365 O O . ARG A 1 184 ? 9.534 -14.888 -7.318 1.00 87.19 184 ARG A O 1
ATOM 1372 N N . ASN A 1 185 ? 9.805 -14.991 -5.077 1.00 86.06 185 ASN A N 1
ATOM 1373 C CA . ASN A 1 185 ? 8.407 -14.858 -4.699 1.00 86.06 185 ASN A CA 1
ATOM 1374 C C . ASN A 1 185 ? 8.199 -13.456 -4.106 1.00 86.06 185 ASN A C 1
ATOM 1376 O O . ASN A 1 185 ? 8.136 -13.298 -2.888 1.00 86.06 185 ASN A O 1
ATOM 1380 N N . ASP A 1 186 ? 8.209 -12.433 -4.967 1.00 88.75 186 ASP A N 1
ATOM 1381 C CA . ASP A 1 186 ? 7.890 -11.062 -4.552 1.00 88.75 186 ASP A CA 1
ATOM 1382 C C . ASP A 1 186 ? 6.415 -11.033 -4.068 1.00 88.75 186 ASP A C 1
ATOM 1384 O O . ASP A 1 186 ? 5.559 -11.711 -4.643 1.00 88.75 186 ASP A O 1
ATOM 1388 N N . ARG A 1 187 ? 6.115 -10.323 -2.973 1.00 89.44 187 ARG A N 1
ATOM 1389 C CA . ARG A 1 187 ? 4.786 -10.317 -2.325 1.00 89.44 187 ARG A CA 1
ATOM 1390 C C . ARG A 1 187 ? 4.444 -8.961 -1.705 1.00 89.44 187 ARG A C 1
ATOM 1392 O O . ARG A 1 187 ? 5.361 -8.219 -1.364 1.00 89.44 187 ARG A O 1
ATOM 1399 N N . LEU A 1 188 ? 3.164 -8.687 -1.450 1.00 87.94 188 LEU A N 1
ATOM 1400 C CA . LEU A 1 188 ? 2.802 -7.823 -0.318 1.00 87.94 188 LEU A CA 1
ATOM 1401 C C . LEU A 1 188 ? 2.764 -8.671 0.941 1.00 87.94 188 LEU A C 1
ATOM 1403 O O . LEU A 1 188 ? 2.198 -9.758 0.926 1.00 87.94 188 LEU A O 1
ATOM 1407 N N . ASP A 1 189 ? 3.330 -8.129 2.009 1.00 92.62 189 ASP A N 1
ATOM 1408 C CA . ASP A 1 189 ? 3.225 -8.657 3.364 1.00 92.62 189 ASP A CA 1
ATOM 1409 C C . ASP A 1 189 ? 2.124 -7.879 4.076 1.00 92.62 189 ASP A C 1
ATOM 1411 O O . ASP A 1 189 ? 2.242 -6.661 4.248 1.00 92.62 189 ASP A O 1
ATOM 1415 N N . PHE A 1 190 ? 1.019 -8.542 4.409 1.00 94.12 190 PHE A N 1
ATOM 1416 C CA . PHE A 1 190 ? -0.096 -7.871 5.058 1.00 94.12 190 PHE A CA 1
ATOM 1417 C C . PHE A 1 190 ? 0.040 -7.948 6.575 1.00 94.12 190 PHE A C 1
ATOM 1419 O O . PHE A 1 190 ? 0.014 -9.018 7.187 1.00 94.12 190 PHE A O 1
ATOM 1426 N N . GLN A 1 191 ? 0.074 -6.775 7.202 1.00 94.06 191 GLN A N 1
ATOM 1427 C CA . GLN A 1 191 ? 0.066 -6.649 8.650 1.00 94.06 191 GLN A CA 1
ATOM 1428 C C . GLN A 1 191 ? -1.022 -5.673 9.093 1.00 94.06 191 GLN A C 1
ATOM 1430 O O . GLN A 1 191 ? -1.320 -4.697 8.406 1.00 94.06 191 GLN A O 1
ATOM 1435 N N . TYR A 1 192 ? -1.593 -5.915 10.270 1.00 91.50 192 TYR A N 1
ATOM 1436 C CA . TYR A 1 192 ? -2.574 -5.025 10.891 1.00 91.50 192 TYR A CA 1
ATOM 1437 C C . TYR A 1 192 ? -2.161 -4.655 12.313 1.00 91.50 192 TYR A C 1
ATOM 1439 O O . TYR A 1 192 ? -1.348 -5.332 12.947 1.00 91.50 192 TYR A O 1
ATOM 1447 N N . SER A 1 193 ? -2.742 -3.584 12.839 1.00 90.69 193 SER A N 1
ATOM 1448 C CA . SER A 1 193 ? -2.574 -3.179 14.230 1.00 90.69 193 SER A CA 1
ATOM 1449 C C . SER A 1 193 ? -3.944 -2.914 14.860 1.00 90.69 193 SER A C 1
ATOM 1451 O O . SER A 1 193 ? -4.963 -2.881 14.178 1.00 90.69 193 SER A O 1
ATOM 1453 N N . ILE A 1 194 ? -3.995 -2.799 16.184 1.00 88.81 194 ILE A N 1
ATOM 1454 C CA . ILE A 1 194 ? -5.203 -2.435 16.933 1.00 88.81 194 ILE A CA 1
ATOM 1455 C C . ILE A 1 194 ? -4.780 -1.406 17.970 1.00 88.81 194 ILE A C 1
ATOM 1457 O O . ILE A 1 194 ? -3.738 -1.575 18.604 1.00 88.81 194 ILE A O 1
ATOM 1461 N N . ASN A 1 195 ? -5.601 -0.373 18.181 1.00 87.38 195 ASN A N 1
ATOM 1462 C CA . ASN A 1 195 ? -5.284 0.733 19.082 1.00 87.38 195 ASN A CA 1
ATOM 1463 C C . ASN A 1 195 ? -3.979 1.442 18.664 1.00 87.38 195 ASN A C 1
ATOM 1465 O O . ASN A 1 195 ? -3.124 1.760 19.491 1.00 87.38 195 ASN A O 1
ATOM 1469 N N . ASN A 1 196 ? -3.837 1.668 17.356 1.00 85.56 196 ASN A N 1
ATOM 1470 C CA . ASN A 1 196 ? -2.685 2.304 16.731 1.00 85.56 196 ASN A CA 1
ATOM 1471 C C . ASN A 1 196 ? -3.153 3.336 15.697 1.00 85.56 196 ASN A C 1
ATOM 1473 O O . ASN A 1 196 ? -4.152 3.132 15.016 1.00 85.56 196 ASN A O 1
ATOM 1477 N N . SER A 1 197 ? -2.441 4.455 15.602 1.00 86.81 197 SER A N 1
ATOM 1478 C CA . SER A 1 197 ? -2.743 5.580 14.709 1.00 86.81 197 SER A CA 1
ATOM 1479 C C . SER A 1 197 ? -1.634 5.853 13.683 1.00 86.81 197 SER A C 1
ATOM 1481 O O . SER A 1 197 ? -1.642 6.892 13.023 1.00 86.81 197 SER A O 1
ATOM 1483 N N . SER A 1 198 ? -0.681 4.926 13.558 1.00 84.69 198 SER A N 1
ATOM 1484 C CA . SER A 1 198 ? 0.503 4.995 12.702 1.00 84.69 198 SER A CA 1
ATOM 1485 C C . SER A 1 198 ? 0.631 3.728 11.860 1.00 84.69 198 SER A C 1
ATOM 1487 O O . SER A 1 198 ? 0.274 2.649 12.324 1.00 84.69 198 SER A O 1
ATOM 1489 N N . ILE A 1 199 ? 1.194 3.846 10.653 1.00 86.81 199 ILE A N 1
ATOM 1490 C CA . ILE A 1 199 ? 1.516 2.701 9.779 1.00 86.81 199 ILE A CA 1
ATOM 1491 C C . ILE A 1 199 ? 2.972 2.216 9.917 1.00 86.81 199 ILE A C 1
ATOM 1493 O O . ILE A 1 199 ? 3.361 1.250 9.271 1.00 86.81 199 ILE A O 1
ATOM 1497 N N . SER A 1 200 ? 3.800 2.905 10.711 1.00 85.12 200 SER A N 1
ATOM 1498 C CA . SER A 1 200 ? 5.253 2.659 10.809 1.00 85.12 200 SER A CA 1
ATOM 1499 C C . SER A 1 200 ? 5.784 2.568 12.241 1.00 85.12 200 SER A C 1
ATOM 1501 O O . SER A 1 200 ? 6.967 2.308 12.459 1.00 85.12 200 SER A O 1
ATOM 1503 N N . SER A 1 201 ? 4.921 2.775 13.233 1.00 85.25 201 SER A N 1
ATOM 1504 C CA . SER A 1 201 ? 5.232 2.640 14.655 1.00 85.25 201 SER A CA 1
ATOM 1505 C C . SER A 1 201 ? 4.078 1.949 15.379 1.00 85.25 201 SER A C 1
ATOM 1507 O O . SER A 1 201 ? 2.953 1.937 14.887 1.00 85.25 201 SER A O 1
ATOM 1509 N N . GLY A 1 202 ? 4.366 1.340 16.532 1.00 86.75 202 GLY A N 1
ATOM 1510 C CA . GLY A 1 202 ? 3.430 0.469 17.249 1.00 86.75 202 GLY A CA 1
ATOM 1511 C C . GLY A 1 202 ? 3.782 -1.012 17.090 1.00 86.75 202 GLY A C 1
ATOM 1512 O O . GLY A 1 202 ? 4.918 -1.360 16.774 1.00 86.75 202 GLY A O 1
ATOM 1513 N N . SER A 1 203 ? 2.819 -1.892 17.362 1.00 88.69 203 SER A N 1
ATOM 1514 C CA . SER A 1 203 ? 2.965 -3.344 17.201 1.00 88.69 203 SER A CA 1
ATOM 1515 C C . SER A 1 203 ? 2.038 -3.837 16.099 1.00 88.69 203 SER A C 1
ATOM 1517 O O . SER A 1 203 ? 0.830 -3.603 16.154 1.00 88.69 203 SER A O 1
ATOM 1519 N N . PHE A 1 204 ? 2.609 -4.515 15.110 1.00 91.75 204 PHE A N 1
ATOM 1520 C CA . PHE A 1 204 ? 1.887 -5.064 13.970 1.00 91.75 204 PHE A CA 1
ATOM 1521 C C . PHE A 1 204 ? 1.814 -6.586 14.073 1.00 91.75 204 PHE A C 1
ATOM 1523 O O . PHE A 1 204 ? 2.761 -7.244 14.503 1.00 91.75 204 PHE A O 1
ATOM 1530 N N . THR A 1 205 ? 0.661 -7.133 13.704 1.00 92.12 205 THR A N 1
ATOM 1531 C CA . THR A 1 205 ? 0.403 -8.570 13.624 1.00 92.12 205 THR A CA 1
ATOM 1532 C C . THR A 1 205 ? 0.418 -8.964 12.155 1.00 92.12 205 THR A C 1
ATOM 1534 O O . THR A 1 205 ? -0.379 -8.439 11.377 1.00 92.12 205 THR A O 1
ATOM 1537 N N . ASN A 1 206 ? 1.321 -9.872 11.782 1.00 93.50 206 ASN A N 1
ATOM 1538 C CA . ASN A 1 206 ? 1.349 -10.452 10.441 1.00 93.50 206 ASN A CA 1
ATOM 1539 C C . ASN A 1 206 ? 0.110 -11.327 10.200 1.00 93.50 206 ASN A C 1
ATOM 1541 O O . ASN A 1 206 ? -0.335 -12.030 11.112 1.00 93.50 206 ASN A O 1
ATOM 1545 N N . PHE A 1 207 ? -0.432 -11.306 8.984 1.00 91.38 207 PHE A N 1
ATOM 1546 C CA . PHE A 1 207 ? -1.601 -12.097 8.615 1.00 91.38 207 PHE A CA 1
ATOM 1547 C C . PHE A 1 207 ? -1.479 -12.588 7.165 1.00 91.38 207 PHE A C 1
ATOM 1549 O O . PHE A 1 207 ? -2.130 -12.064 6.263 1.00 91.38 207 PHE A O 1
ATOM 1556 N N . ASP A 1 208 ? -0.676 -13.644 6.969 1.00 95.62 208 ASP A N 1
ATOM 1557 C CA . ASP A 1 208 ? -0.277 -14.177 5.649 1.00 95.62 208 ASP A CA 1
ATOM 1558 C C . ASP A 1 208 ? -1.464 -14.509 4.711 1.00 95.62 208 ASP A C 1
ATOM 1560 O O . ASP A 1 208 ? -1.310 -14.562 3.496 1.00 95.62 208 ASP A O 1
ATOM 1564 N N . ALA A 1 209 ? -2.676 -14.723 5.241 1.00 94.88 209 ALA A N 1
ATOM 1565 C CA . ALA A 1 209 ? -3.882 -14.954 4.434 1.00 94.88 209 ALA A CA 1
ATOM 1566 C C . ALA A 1 209 ? -4.368 -13.707 3.659 1.00 94.88 209 ALA A C 1
ATOM 1568 O O . ALA A 1 209 ? -5.271 -13.815 2.829 1.00 94.88 209 ALA A O 1
ATOM 1569 N N . LEU A 1 210 ? -3.792 -12.533 3.934 1.00 91.50 210 LEU A N 1
ATOM 1570 C CA . LEU A 1 210 ? -3.961 -11.307 3.153 1.00 91.50 210 LEU A CA 1
ATOM 1571 C C . LEU A 1 210 ? -2.685 -10.902 2.404 1.00 91.50 210 LEU A C 1
ATOM 1573 O O . LEU A 1 210 ? -2.668 -9.820 1.818 1.00 91.50 210 LEU A O 1
ATOM 1577 N N . ASP A 1 211 ? -1.652 -11.745 2.361 1.00 94.75 211 ASP A N 1
ATOM 1578 C CA . ASP A 1 211 ? -0.519 -11.522 1.467 1.00 94.75 211 ASP A CA 1
ATOM 1579 C C . ASP A 1 211 ? -0.956 -11.677 0.011 1.00 94.75 211 ASP A C 1
ATOM 1581 O O . ASP A 1 211 ? -1.626 -12.642 -0.368 1.00 94.75 211 ASP A O 1
ATOM 1585 N N . PHE A 1 212 ? -0.505 -10.765 -0.840 1.00 92.56 212 PHE A N 1
ATOM 1586 C CA . PHE A 1 212 ? -0.521 -10.999 -2.277 1.00 92.56 212 PHE A CA 1
ATOM 1587 C C . PHE A 1 212 ? 0.787 -11.659 -2.691 1.00 92.56 212 PHE A C 1
ATOM 1589 O O . PHE A 1 212 ? 1.837 -11.148 -2.330 1.00 92.56 212 PHE A O 1
ATOM 1596 N N . ILE A 1 213 ? 0.754 -12.664 -3.569 1.00 94.31 213 ILE A N 1
ATOM 1597 C CA . ILE A 1 213 ? 1.955 -13.263 -4.175 1.00 94.31 213 ILE A CA 1
ATOM 1598 C C . ILE A 1 213 ? 2.038 -12.939 -5.676 1.00 94.31 213 ILE A C 1
ATOM 1600 O O . ILE A 1 213 ? 1.073 -13.151 -6.409 1.00 94.31 213 ILE A O 1
ATOM 1604 N N . ALA A 1 214 ? 3.203 -12.468 -6.139 1.00 93.75 214 ALA A N 1
ATOM 1605 C CA . ALA A 1 214 ? 3.472 -12.126 -7.538 1.00 93.75 214 ALA A CA 1
ATOM 1606 C C . ALA A 1 214 ? 3.244 -13.307 -8.502 1.00 93.75 214 ALA A C 1
ATOM 1608 O O . ALA A 1 214 ? 3.938 -14.320 -8.387 1.00 93.75 214 ALA A O 1
ATOM 1609 N N . PRO A 1 215 ? 2.327 -13.190 -9.489 1.00 94.38 215 PRO A N 1
ATOM 1610 C CA . PRO A 1 215 ? 2.032 -14.276 -10.420 1.00 94.38 215 PRO A CA 1
ATOM 1611 C C . PRO A 1 215 ? 3.173 -14.538 -11.411 1.00 94.38 215 PRO A C 1
ATOM 1613 O O . PRO A 1 215 ? 3.276 -15.645 -11.938 1.00 94.38 215 PRO A O 1
ATOM 1616 N N . VAL A 1 216 ? 4.043 -13.554 -11.668 1.00 94.56 216 VAL A N 1
ATOM 1617 C CA . VAL A 1 216 ? 5.204 -13.702 -12.551 1.00 94.56 216 VAL A CA 1
ATOM 1618 C C . VAL A 1 216 ? 6.485 -13.770 -11.729 1.00 94.56 216 VAL A C 1
ATOM 1620 O O . VAL A 1 216 ? 6.917 -12.785 -11.131 1.00 94.56 216 VAL A O 1
ATOM 1623 N N . SER A 1 217 ? 7.139 -14.932 -11.772 1.00 95.00 217 SER A N 1
ATOM 1624 C CA . SER A 1 217 ? 8.447 -15.200 -11.152 1.00 95.00 217 SER A CA 1
ATOM 1625 C C . SER A 1 217 ? 9.510 -15.673 -12.160 1.00 95.00 217 SER A C 1
ATOM 1627 O O . SER A 1 217 ? 10.648 -15.968 -11.788 1.00 95.00 217 SER A O 1
ATOM 1629 N N . THR A 1 218 ? 9.175 -15.731 -13.453 1.00 95.50 218 THR A N 1
ATOM 1630 C CA . THR A 1 218 ? 10.035 -16.229 -14.544 1.00 95.50 218 THR A CA 1
ATOM 1631 C C . THR A 1 218 ? 9.928 -15.354 -15.793 1.00 95.50 218 THR A C 1
ATOM 1633 O O . THR A 1 218 ? 8.963 -14.611 -15.944 1.00 95.50 218 THR A O 1
ATOM 1636 N N . GLY A 1 219 ? 10.874 -15.491 -16.726 1.00 94.69 219 GLY A N 1
ATOM 1637 C CA . GLY A 1 219 ? 10.893 -14.740 -17.987 1.00 94.69 219 GLY A CA 1
ATOM 1638 C C . GLY A 1 219 ? 11.793 -13.502 -17.936 1.00 94.69 219 GLY A C 1
ATOM 1639 O O . GLY A 1 219 ? 12.718 -13.424 -17.129 1.00 94.69 219 GLY A O 1
ATOM 1640 N N . THR A 1 220 ? 11.550 -12.549 -18.835 1.00 95.81 220 THR A N 1
ATOM 1641 C CA . THR A 1 220 ? 12.362 -11.329 -18.964 1.00 95.81 220 THR A CA 1
ATOM 1642 C C . THR A 1 220 ? 12.089 -10.361 -17.815 1.00 95.81 220 THR A C 1
ATOM 1644 O O . THR A 1 220 ? 10.945 -9.987 -17.569 1.00 95.81 220 THR A O 1
ATOM 1647 N N . THR A 1 221 ? 13.141 -9.921 -17.125 1.00 94.44 221 THR A N 1
ATOM 1648 C CA . THR A 1 221 ? 13.044 -8.903 -16.071 1.00 94.44 221 THR A CA 1
ATOM 1649 C C . THR A 1 221 ? 12.743 -7.523 -16.656 1.00 94.44 221 THR A C 1
ATOM 1651 O O . THR A 1 221 ? 13.258 -7.155 -17.711 1.00 94.44 221 THR A O 1
ATOM 1654 N N . GLY A 1 222 ? 11.926 -6.730 -15.963 1.00 92.88 222 GLY A N 1
ATOM 1655 C CA . GLY A 1 222 ? 11.496 -5.418 -16.449 1.00 92.88 222 GLY A CA 1
ATOM 1656 C C . GLY A 1 222 ? 10.057 -5.082 -16.079 1.00 92.88 222 GLY A C 1
ATOM 1657 O O . GLY A 1 222 ? 9.470 -5.714 -15.200 1.00 92.88 222 GLY A O 1
ATOM 1658 N N . ALA A 1 223 ? 9.518 -4.058 -16.741 1.00 93.69 223 ALA A N 1
ATOM 1659 C CA . ALA A 1 223 ? 8.131 -3.638 -16.583 1.00 93.69 223 ALA A CA 1
ATOM 1660 C C . ALA A 1 223 ? 7.158 -4.742 -17.020 1.00 93.69 223 ALA A C 1
ATOM 1662 O O . ALA A 1 223 ? 7.393 -5.443 -18.005 1.00 93.69 223 ALA A O 1
ATOM 1663 N N . LEU A 1 224 ? 6.045 -4.843 -16.305 1.00 94.69 224 LEU A N 1
ATOM 1664 C CA . LEU A 1 224 ? 4.907 -5.697 -16.613 1.00 94.69 224 LEU A CA 1
ATOM 1665 C C . LEU A 1 224 ? 3.641 -4.834 -16.640 1.00 94.69 224 LEU A C 1
ATOM 1667 O O . LEU A 1 224 ? 3.564 -3.805 -15.972 1.00 94.69 224 LEU A O 1
ATOM 1671 N N . ASN A 1 225 ? 2.629 -5.263 -17.391 1.00 92.69 225 ASN A N 1
ATOM 1672 C CA . ASN A 1 225 ? 1.300 -4.663 -17.296 1.00 92.69 225 ASN A CA 1
ATOM 1673 C C . ASN A 1 225 ? 0.601 -5.212 -16.043 1.00 92.69 225 ASN A C 1
ATOM 1675 O O . ASN A 1 225 ? 0.170 -6.367 -16.062 1.00 92.69 225 ASN A O 1
ATOM 1679 N N . GLY A 1 226 ? 0.489 -4.419 -14.974 1.00 92.00 226 GLY A N 1
ATOM 1680 C CA . GLY A 1 226 ? -0.097 -4.872 -13.707 1.00 92.00 226 GLY A CA 1
ATOM 1681 C C . GLY A 1 226 ? -1.525 -5.399 -13.854 1.00 92.00 226 GLY A C 1
ATOM 1682 O O . GLY A 1 226 ? -1.848 -6.447 -13.298 1.00 92.00 226 GLY A O 1
ATOM 1683 N N . ASN A 1 227 ? -2.317 -4.780 -14.730 1.00 89.94 227 ASN A N 1
ATOM 1684 C CA . ASN A 1 227 ? -3.710 -5.149 -15.014 1.00 89.94 227 ASN A CA 1
ATOM 1685 C C . ASN A 1 227 ? -3.851 -6.541 -15.653 1.00 89.94 227 ASN A C 1
ATOM 1687 O O . ASN A 1 227 ? -4.921 -7.141 -15.610 1.00 89.94 227 ASN A O 1
ATOM 1691 N N . ALA A 1 228 ? -2.780 -7.051 -16.269 1.00 94.06 228 ALA A N 1
ATOM 1692 C CA . ALA A 1 228 ? -2.715 -8.406 -16.816 1.00 94.06 228 ALA A CA 1
ATOM 1693 C C . ALA A 1 228 ? -2.039 -9.405 -15.859 1.00 94.06 228 ALA A C 1
ATOM 1695 O O . ALA A 1 228 ? -2.206 -10.610 -16.017 1.00 94.06 228 ALA A O 1
ATOM 1696 N N . ASN A 1 229 ? -1.275 -8.919 -14.877 1.00 93.88 229 ASN A N 1
ATOM 1697 C CA . ASN A 1 229 ? -0.467 -9.723 -13.959 1.00 93.88 229 ASN A CA 1
ATOM 1698 C C . ASN A 1 229 ? -0.998 -9.550 -12.533 1.00 93.88 229 ASN A C 1
ATOM 1700 O O . ASN A 1 229 ? -0.317 -9.036 -11.647 1.00 93.88 229 ASN A O 1
ATOM 1704 N N . THR A 1 230 ? -2.254 -9.947 -12.338 1.00 92.38 230 THR A N 1
ATOM 1705 C CA . THR A 1 230 ? -3.051 -9.629 -11.150 1.00 92.38 230 THR A CA 1
ATOM 1706 C C . THR A 1 230 ? -3.627 -10.872 -10.466 1.00 92.38 230 THR A C 1
ATOM 1708 O O . THR A 1 230 ? -3.823 -11.910 -11.098 1.00 92.38 230 THR A O 1
ATOM 1711 N N . ALA A 1 231 ? -3.913 -10.760 -9.168 1.00 91.06 231 ALA A N 1
ATOM 1712 C CA . ALA A 1 231 ? -4.667 -11.737 -8.389 1.00 91.06 231 ALA A CA 1
ATOM 1713 C C . ALA A 1 231 ? -5.567 -11.028 -7.364 1.00 91.06 231 ALA A C 1
ATOM 1715 O O . ALA A 1 231 ? -5.221 -9.973 -6.826 1.00 91.06 231 ALA A O 1
ATOM 1716 N N . ALA A 1 232 ? -6.729 -11.621 -7.086 1.00 89.88 232 ALA A 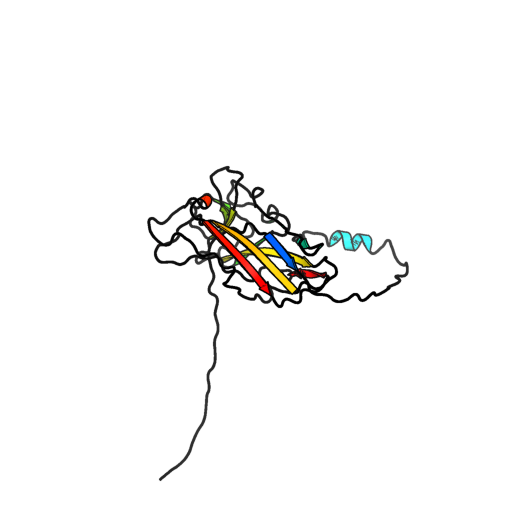N 1
ATOM 1717 C CA . ALA A 1 232 ? -7.606 -11.192 -6.003 1.00 89.88 232 ALA A CA 1
ATOM 1718 C C . ALA A 1 232 ? -7.196 -11.874 -4.690 1.00 89.88 232 ALA A C 1
ATOM 1720 O O . ALA A 1 232 ? -6.956 -13.080 -4.660 1.00 89.88 232 ALA A O 1
ATOM 1721 N N . VAL A 1 233 ? -7.157 -11.100 -3.609 1.00 89.88 233 VAL A N 1
ATOM 1722 C CA . VAL A 1 233 ? -6.820 -11.533 -2.251 1.00 89.88 233 VAL A CA 1
ATOM 1723 C C . VAL A 1 233 ? -7.996 -11.201 -1.341 1.00 89.88 233 VAL A C 1
ATOM 1725 O O . VAL A 1 233 ? -8.550 -10.105 -1.415 1.00 89.88 233 VAL A O 1
ATOM 1728 N N . SER A 1 234 ? -8.409 -12.129 -0.480 1.00 88.25 234 SER A N 1
ATOM 1729 C CA . SER A 1 234 ? -9.482 -11.870 0.484 1.00 88.25 234 SER A CA 1
ATOM 1730 C C . SER A 1 234 ? -9.446 -12.822 1.667 1.00 88.25 234 SER A C 1
ATOM 1732 O O . SER A 1 234 ? -9.330 -14.031 1.473 1.00 88.25 234 SER A O 1
ATOM 1734 N N . ALA A 1 235 ? -9.653 -12.293 2.869 1.00 88.88 235 ALA A N 1
ATOM 1735 C CA . ALA A 1 235 ? -9.793 -13.075 4.091 1.00 88.88 235 ALA A CA 1
ATOM 1736 C C . ALA A 1 235 ? -10.575 -12.293 5.158 1.00 88.88 235 ALA A C 1
ATOM 1738 O O . ALA A 1 235 ? -10.862 -11.104 5.011 1.00 88.88 235 ALA A O 1
ATOM 1739 N N . THR A 1 236 ? -10.918 -12.953 6.262 1.00 88.12 236 THR A N 1
ATOM 1740 C CA . THR A 1 236 ? -11.542 -12.309 7.423 1.00 88.12 236 THR A CA 1
ATOM 1741 C C . THR A 1 236 ? -10.658 -12.471 8.647 1.00 88.12 236 THR A C 1
ATOM 1743 O O . THR A 1 236 ? -10.368 -13.588 9.067 1.00 88.12 236 THR A O 1
ATOM 1746 N N . ILE A 1 237 ? -10.263 -11.347 9.241 1.00 88.12 237 ILE A N 1
ATOM 1747 C CA . ILE A 1 237 ? -9.571 -11.307 10.526 1.00 88.12 237 ILE A CA 1
ATOM 1748 C C . ILE A 1 237 ? -10.641 -11.385 11.619 1.00 88.12 237 ILE A C 1
ATOM 1750 O O . ILE A 1 237 ? -11.548 -10.551 11.661 1.00 88.12 237 ILE A O 1
ATOM 1754 N N . THR A 1 238 ? -10.559 -12.389 12.491 1.00 92.50 238 THR A N 1
ATOM 1755 C CA . THR A 1 238 ? -11.534 -12.669 13.562 1.00 92.50 238 THR A CA 1
ATOM 1756 C C . THR A 1 238 ? -10.901 -12.572 14.948 1.00 92.50 238 THR A C 1
ATOM 1758 O O . THR A 1 238 ? -9.690 -12.712 15.081 1.00 92.50 238 THR A O 1
ATOM 1761 N N . GLY A 1 239 ? -11.717 -12.411 15.994 1.00 91.50 239 GLY A N 1
ATOM 1762 C CA . GLY A 1 239 ? -11.225 -12.342 17.378 1.00 91.50 239 GLY A CA 1
ATOM 1763 C C . GLY A 1 239 ? -10.653 -10.972 17.750 1.00 91.50 239 GLY A C 1
ATOM 1764 O O . GLY A 1 239 ? -9.846 -10.862 18.670 1.00 91.50 239 GLY A O 1
ATOM 1765 N N . LEU A 1 240 ? -11.060 -9.929 17.024 1.00 90.38 240 LEU A N 1
ATOM 1766 C CA . LEU A 1 240 ? -10.676 -8.547 17.286 1.00 90.38 240 LEU A CA 1
ATOM 1767 C C . LEU A 1 240 ? -11.472 -7.971 18.469 1.00 90.38 240 LEU A C 1
ATOM 1769 O O . LEU A 1 240 ? -12.549 -8.452 18.818 1.00 90.38 240 LEU A O 1
ATOM 1773 N N . SER A 1 241 ? -10.947 -6.905 19.070 1.00 93.12 241 SER A N 1
ATOM 1774 C CA . SER A 1 241 ? -11.622 -6.145 20.130 1.00 93.12 241 SER A CA 1
ATOM 1775 C C . SER A 1 241 ? -11.390 -4.643 19.942 1.00 93.12 241 SER A C 1
ATOM 1777 O O . SER A 1 241 ? -10.907 -3.958 20.844 1.00 93.12 241 SER A O 1
ATOM 1779 N N . ILE A 1 242 ? -11.711 -4.129 18.752 1.00 89.31 242 ILE A N 1
ATOM 1780 C CA . ILE A 1 242 ? -11.568 -2.701 18.440 1.00 89.31 242 ILE A CA 1
ATOM 1781 C C . ILE A 1 242 ? -12.767 -1.962 19.049 1.00 89.31 242 ILE A C 1
ATOM 1783 O O . ILE A 1 242 ? -13.892 -2.063 18.553 1.00 89.31 242 ILE A O 1
ATOM 1787 N N . LEU A 1 243 ? -12.542 -1.237 20.141 1.00 93.75 243 LEU A N 1
ATOM 1788 C CA . LEU A 1 243 ? -13.563 -0.479 20.868 1.00 93.75 243 LEU A CA 1
ATOM 1789 C C . LEU A 1 243 ? -13.968 0.805 20.114 1.00 93.75 243 LEU A C 1
ATOM 1791 O O . LEU A 1 243 ? -13.190 1.310 19.301 1.00 93.75 243 LEU A O 1
ATOM 1795 N N . PRO A 1 244 ? -15.154 1.381 20.387 1.00 93.44 244 PRO A N 1
ATOM 1796 C CA . PRO A 1 244 ? -15.529 2.691 19.859 1.00 93.44 244 PRO A CA 1
ATOM 1797 C C . PRO A 1 244 ? -14.490 3.772 20.192 1.00 93.44 244 PRO A C 1
ATOM 1799 O O . PRO A 1 244 ? -14.017 3.860 21.324 1.00 93.44 244 PRO A O 1
ATOM 1802 N N . GLY A 1 245 ? -14.151 4.597 19.205 1.00 91.50 245 GLY A N 1
ATOM 1803 C CA . GLY A 1 245 ? -13.122 5.634 19.277 1.00 91.50 245 GLY A CA 1
ATOM 1804 C C . GLY A 1 245 ? -11.682 5.146 19.073 1.00 91.50 245 GLY A C 1
ATOM 1805 O O . GLY A 1 245 ? -10.791 5.985 18.990 1.00 91.50 245 GLY A O 1
ATOM 1806 N N . GLN A 1 246 ? -11.421 3.835 18.976 1.00 90.00 246 GLN A N 1
ATOM 1807 C CA . GLN A 1 246 ? -10.069 3.334 18.701 1.00 90.00 246 GLN A CA 1
ATOM 1808 C C . GLN A 1 246 ? -9.696 3.449 17.221 1.00 90.00 246 GLN A C 1
ATOM 1810 O O . GLN A 1 246 ? -10.513 3.171 16.336 1.00 90.00 246 GLN A O 1
ATOM 1815 N N . SER A 1 247 ? -8.432 3.802 16.983 1.00 88.00 247 SER A N 1
ATOM 1816 C CA . SER A 1 247 ? -7.775 3.686 15.680 1.00 88.00 247 SER A CA 1
ATOM 1817 C C . SER A 1 247 ? -7.214 2.274 15.460 1.00 88.00 247 SER A C 1
ATOM 1819 O O . SER A 1 247 ? -6.825 1.608 16.430 1.00 88.00 247 SER A O 1
ATOM 1821 N N . PHE A 1 248 ? -7.184 1.821 14.207 1.00 87.56 248 PHE A N 1
ATOM 1822 C CA . PHE A 1 248 ? -6.656 0.522 13.775 1.00 87.56 248 PHE A CA 1
ATOM 1823 C C . PHE A 1 248 ? -6.196 0.563 12.310 1.00 87.56 248 PHE A C 1
ATOM 1825 O O . PHE A 1 248 ? -6.694 1.447 11.573 1.00 87.56 248 PHE A O 1
#